Protein AF-A0A1V4PDW5-F1 (afdb_monomer_lite)

pLDDT: mean 86.7, std 11.95, range [34.88, 97.94]

Sequence (194 aa):
LTALLDPEARAIVEPILAKYGAPGMCNPADCDPRTSGTPSQEQIDADDRTVGQRTHDALIAIGRSVLSSGELGQHNGLPVTVIVTTTLQDLEAARGSGVTGGGSLLPMADLIRMASHAHHYLAVFDKHTNEALYLGRTKRLASVGQRIMLHARDRGCTKPGCTVPGYGAQVHHTNGWAKNGQTNIDEVVFACGG

Structure (mmCIF, N/CA/C/O backbone):
data_AF-A0A1V4PDW5-F1
#
_entry.id   AF-A0A1V4PDW5-F1
#
loop_
_atom_site.group_PDB
_atom_site.id
_atom_site.type_symbol
_atom_site.label_atom_id
_atom_site.label_alt_id
_atom_site.label_comp_id
_atom_site.label_asym_id
_atom_site.label_entity_id
_atom_site.label_seq_id
_atom_site.pdbx_PDB_ins_code
_atom_site.Cartn_x
_atom_site.Cartn_y
_atom_site.Cartn_z
_atom_site.occupancy
_atom_site.B_iso_or_equiv
_atom_site.auth_seq_id
_atom_site.auth_comp_id
_atom_site.auth_asym_id
_atom_site.auth_atom_id
_atom_site.pdbx_PDB_model_num
ATOM 1 N N . LEU A 1 1 ? -5.554 0.712 -9.760 1.00 60.88 1 LEU A N 1
ATOM 2 C CA . LEU A 1 1 ? -5.391 2.176 -9.878 1.00 60.88 1 LEU A CA 1
ATOM 3 C C . LEU A 1 1 ? -5.619 2.542 -11.336 1.00 60.88 1 LEU A C 1
ATOM 5 O O . LEU A 1 1 ? -5.021 1.903 -12.190 1.00 60.88 1 LEU A O 1
ATOM 9 N N . THR A 1 2 ? -6.485 3.506 -11.619 1.00 74.69 2 THR A N 1
ATOM 10 C CA . THR A 1 2 ? -6.642 4.116 -12.946 1.00 74.69 2 THR A CA 1
ATOM 11 C C . THR A 1 2 ? -6.493 5.621 -12.757 1.00 74.69 2 THR A C 1
ATOM 13 O O . THR A 1 2 ? -6.993 6.163 -11.774 1.00 74.69 2 THR A O 1
ATOM 16 N N . ALA A 1 3 ? -5.745 6.285 -13.637 1.00 79.88 3 ALA A N 1
ATOM 17 C CA . ALA A 1 3 ? -5.471 7.715 -13.528 1.00 79.88 3 ALA A CA 1
ATOM 18 C C . ALA A 1 3 ? -5.379 8.360 -14.916 1.00 79.88 3 ALA A C 1
ATOM 20 O O . ALA A 1 3 ? -4.911 7.732 -15.865 1.00 79.88 3 ALA A O 1
ATOM 21 N N . LEU A 1 4 ? -5.803 9.621 -15.002 1.00 92.25 4 LEU A N 1
ATOM 22 C CA . LEU A 1 4 ? -5.520 10.528 -16.112 1.00 92.25 4 LEU A CA 1
ATOM 23 C C . LEU A 1 4 ? -4.551 11.585 -15.583 1.00 92.25 4 LEU A C 1
ATOM 25 O O . LEU A 1 4 ? -4.845 12.222 -14.574 1.00 92.25 4 LEU A O 1
ATOM 29 N N . LEU A 1 5 ? -3.393 11.724 -16.226 1.00 94.19 5 LEU A N 1
ATOM 30 C CA . LEU A 1 5 ? -2.373 12.694 -15.830 1.00 94.19 5 LEU A CA 1
ATOM 31 C C . LEU A 1 5 ? -2.541 13.969 -16.653 1.00 94.19 5 LEU A C 1
ATOM 33 O O . LEU A 1 5 ? -2.630 13.902 -17.882 1.00 94.19 5 LEU A O 1
ATOM 37 N N . ASP A 1 6 ? -2.565 15.117 -15.982 1.00 96.56 6 ASP A N 1
ATOM 38 C CA . ASP A 1 6 ? -2.414 16.406 -16.651 1.00 96.56 6 ASP A CA 1
ATOM 39 C C . ASP A 1 6 ? -0.963 16.584 -17.164 1.00 96.56 6 ASP A C 1
ATOM 41 O O . ASP A 1 6 ? -0.084 15.758 -16.873 1.00 96.56 6 ASP A O 1
ATOM 45 N N . PRO A 1 7 ? -0.683 17.621 -17.977 1.00 97.81 7 PRO A N 1
ATOM 46 C CA . PRO A 1 7 ? 0.659 17.830 -18.515 1.00 97.81 7 PRO A CA 1
ATOM 47 C C . PRO A 1 7 ? 1.745 18.018 -17.445 1.00 97.81 7 PRO A C 1
ATOM 49 O O . PRO A 1 7 ? 2.876 17.590 -17.664 1.00 97.81 7 PRO A O 1
ATOM 52 N N . GLU A 1 8 ? 1.419 18.620 -16.298 1.00 97.62 8 GLU A N 1
ATOM 53 C CA . GLU A 1 8 ? 2.372 18.860 -15.209 1.00 97.62 8 GLU A CA 1
ATOM 54 C C . GLU A 1 8 ? 2.747 17.549 -14.506 1.00 97.62 8 GLU A C 1
ATOM 56 O O . GLU A 1 8 ? 3.926 17.199 -14.418 1.00 97.62 8 GLU A O 1
ATOM 61 N N . ALA A 1 9 ? 1.751 16.762 -14.096 1.00 95.50 9 ALA A N 1
ATOM 62 C CA . ALA A 1 9 ? 1.942 15.448 -13.495 1.00 95.50 9 ALA A CA 1
ATOM 63 C C . ALA A 1 9 ? 2.713 14.511 -14.434 1.00 95.50 9 ALA A C 1
ATOM 65 O O . ALA A 1 9 ? 3.595 13.766 -14.000 1.00 95.50 9 ALA A O 1
ATOM 66 N N . ARG A 1 10 ? 2.424 14.573 -15.738 1.00 95.38 10 ARG A N 1
ATOM 67 C CA . ARG A 1 10 ? 3.153 13.809 -16.751 1.00 95.38 10 ARG A CA 1
ATOM 68 C C . ARG A 1 10 ? 4.625 14.226 -16.834 1.00 95.38 10 ARG A C 1
ATOM 70 O O . ARG A 1 10 ? 5.487 13.352 -16.777 1.00 95.38 10 ARG A O 1
ATOM 77 N N . ALA A 1 11 ? 4.912 15.527 -16.896 1.00 96.81 11 ALA A N 1
ATOM 78 C CA . ALA A 1 11 ? 6.279 16.049 -16.954 1.00 96.81 11 ALA A CA 1
ATOM 79 C C . ALA A 1 11 ? 7.121 15.681 -15.715 1.00 96.81 11 ALA A C 1
ATOM 81 O O . ALA A 1 11 ? 8.338 15.538 -15.820 1.00 96.81 11 ALA A O 1
ATOM 82 N N . ILE A 1 12 ? 6.483 15.486 -14.556 1.00 96.50 12 ILE A N 1
ATOM 83 C CA . ILE A 1 12 ? 7.140 15.018 -13.326 1.00 96.50 12 ILE A CA 1
ATOM 84 C C . ILE A 1 12 ? 7.421 13.510 -13.373 1.00 96.50 12 ILE A C 1
ATOM 86 O O . ILE A 1 12 ? 8.513 13.067 -13.016 1.00 96.50 12 ILE A O 1
ATOM 90 N N . VAL A 1 13 ? 6.449 12.701 -13.800 1.00 94.75 13 VAL A N 1
ATOM 91 C CA . VAL A 1 13 ? 6.538 11.232 -13.724 1.00 94.75 13 VAL A CA 1
ATOM 92 C C . VAL A 1 13 ? 7.428 10.641 -14.822 1.00 94.75 13 VAL A C 1
ATOM 94 O O . VAL A 1 13 ? 8.156 9.681 -14.563 1.00 94.75 13 VAL A O 1
ATOM 97 N N . GLU A 1 14 ? 7.415 11.204 -16.031 1.00 94.69 14 GLU A N 1
ATOM 98 C CA . GLU A 1 14 ? 8.201 10.709 -17.171 1.00 94.69 14 GLU A CA 1
ATOM 99 C C . GLU A 1 14 ? 9.707 10.548 -16.881 1.00 94.69 14 GLU A C 1
ATOM 101 O O . GLU A 1 14 ? 10.218 9.440 -17.073 1.00 94.69 14 GLU A O 1
ATOM 106 N N . PRO A 1 15 ? 10.442 11.565 -16.383 1.00 96.56 15 PRO A N 1
ATOM 107 C CA . PRO A 1 15 ? 11.871 11.416 -16.103 1.00 96.56 15 PRO A CA 1
ATOM 108 C C . PRO A 1 15 ? 12.155 10.432 -14.960 1.00 96.56 15 PRO A C 1
ATOM 110 O O . PRO A 1 15 ? 13.171 9.734 -14.990 1.00 96.56 15 PRO A O 1
ATOM 113 N N . ILE A 1 16 ? 11.256 10.324 -13.975 1.00 95.69 16 ILE A N 1
ATOM 114 C CA . ILE A 1 16 ? 11.382 9.355 -12.879 1.00 95.69 16 ILE A CA 1
ATOM 115 C C . ILE A 1 16 ? 11.305 7.932 -13.445 1.00 95.69 16 ILE A C 1
ATOM 117 O O . ILE A 1 16 ? 12.197 7.118 -13.202 1.00 95.69 16 ILE A O 1
ATOM 121 N N . LEU A 1 17 ? 10.277 7.635 -14.245 1.00 95.69 17 LEU A N 1
ATOM 122 C CA . LEU A 1 17 ? 10.121 6.319 -14.864 1.00 95.69 17 LEU A CA 1
ATOM 123 C C . LEU A 1 17 ? 11.232 6.019 -15.874 1.00 95.69 17 LEU A C 1
ATOM 125 O O . LEU A 1 17 ? 11.676 4.877 -15.946 1.00 95.69 17 LEU A O 1
ATOM 129 N N . ALA A 1 18 ? 11.732 7.020 -16.602 1.00 95.62 18 ALA A N 1
ATOM 130 C CA . ALA A 1 18 ? 12.874 6.848 -17.497 1.00 95.62 18 ALA A CA 1
ATOM 131 C C . ALA A 1 18 ? 14.148 6.451 -16.733 1.00 95.62 18 ALA A C 1
ATOM 133 O O . ALA A 1 18 ? 14.891 5.584 -17.188 1.00 95.62 18 ALA A O 1
ATOM 134 N N . LYS A 1 19 ? 14.389 7.041 -15.554 1.00 96.06 19 LYS A N 1
ATOM 135 C CA . LYS A 1 19 ? 15.550 6.711 -14.717 1.00 96.06 19 LYS A CA 1
ATOM 136 C C . LYS A 1 19 ? 15.425 5.334 -14.068 1.00 96.06 19 LYS A C 1
ATOM 138 O O . LYS A 1 19 ? 16.367 4.550 -14.137 1.00 96.06 19 LYS A O 1
ATOM 143 N N . TYR A 1 20 ? 14.297 5.050 -13.421 1.00 97.19 20 TYR A N 1
ATOM 144 C CA . TYR A 1 20 ? 14.102 3.800 -12.676 1.00 97.19 20 TYR A CA 1
ATOM 145 C C . TYR A 1 20 ? 13.761 2.606 -13.579 1.00 97.19 20 TYR A C 1
ATOM 147 O O . TYR A 1 20 ? 14.006 1.471 -13.185 1.00 97.19 20 TYR A O 1
ATOM 155 N N . GLY A 1 21 ? 13.221 2.852 -14.776 1.00 96.69 21 GLY A N 1
ATOM 156 C CA . GLY A 1 21 ? 12.888 1.842 -15.787 1.00 96.69 21 GLY A CA 1
ATOM 157 C C . GLY A 1 21 ? 13.928 1.696 -16.904 1.00 96.69 21 GLY A C 1
ATOM 158 O O . GLY A 1 21 ? 13.636 1.078 -17.934 1.00 96.69 21 GLY A O 1
ATOM 159 N N . ALA A 1 22 ? 15.118 2.281 -16.737 1.00 97.38 22 ALA A N 1
ATOM 160 C CA . ALA A 1 22 ? 16.248 2.061 -17.635 1.00 97.38 22 ALA A CA 1
ATOM 161 C C . ALA A 1 22 ? 16.707 0.584 -17.594 1.00 97.38 22 ALA A C 1
ATOM 163 O O . ALA A 1 22 ? 16.497 -0.082 -16.577 1.00 97.38 22 ALA A O 1
ATOM 164 N N . PRO A 1 23 ? 17.337 0.058 -18.662 1.00 97.69 23 PRO A N 1
ATOM 165 C CA . PRO A 1 23 ? 17.916 -1.288 -18.646 1.00 97.69 23 PRO A CA 1
ATOM 166 C C . PRO A 1 23 ? 18.823 -1.525 -17.427 1.00 97.69 23 PRO A C 1
ATOM 168 O O . PRO A 1 23 ? 19.601 -0.646 -17.052 1.00 97.69 23 PRO A O 1
ATOM 171 N N . GLY A 1 24 ? 18.688 -2.685 -16.787 1.00 96.44 24 GLY A N 1
ATOM 172 C CA . GLY A 1 24 ? 19.419 -3.091 -15.583 1.00 96.44 24 GLY A CA 1
ATOM 173 C C . GLY A 1 24 ? 18.946 -2.437 -14.275 1.00 96.44 24 GLY A C 1
ATOM 174 O O . GLY A 1 24 ? 19.392 -2.826 -13.199 1.00 96.44 24 GLY A O 1
ATOM 175 N N . MET A 1 25 ? 18.042 -1.449 -14.313 1.00 97.69 25 MET A N 1
ATOM 176 C CA . MET A 1 25 ? 17.502 -0.825 -13.097 1.00 97.69 25 MET A CA 1
ATOM 177 C C . MET A 1 25 ? 16.325 -1.623 -12.532 1.00 97.69 25 MET A C 1
ATOM 179 O O . MET A 1 25 ? 15.468 -2.118 -13.266 1.00 97.69 25 MET A O 1
ATOM 183 N N . CYS A 1 26 ? 16.243 -1.693 -11.204 1.00 96.44 26 CYS A N 1
ATOM 184 C CA . CYS A 1 26 ? 15.130 -2.277 -10.453 1.00 96.44 26 CYS A CA 1
ATOM 185 C C . CYS A 1 26 ? 14.770 -3.712 -10.871 1.00 96.44 26 CYS A C 1
ATOM 187 O O . CYS A 1 26 ? 13.599 -4.075 -10.812 1.00 96.44 26 CYS A O 1
ATOM 189 N N . ASN A 1 27 ? 15.728 -4.518 -11.336 1.00 96.19 27 ASN A N 1
ATOM 190 C CA . ASN A 1 27 ? 15.449 -5.889 -11.753 1.00 96.19 27 ASN A CA 1
ATOM 191 C C . ASN A 1 27 ? 15.260 -6.809 -10.539 1.00 96.19 27 ASN A C 1
ATOM 193 O O . ASN A 1 27 ? 16.229 -7.045 -9.822 1.00 96.19 27 ASN A O 1
ATOM 197 N N . PRO A 1 28 ? 14.055 -7.353 -10.283 1.00 91.12 28 PRO A N 1
ATOM 198 C CA . PRO A 1 28 ? 13.842 -8.248 -9.149 1.00 91.12 28 PRO A CA 1
ATOM 199 C C . PRO A 1 28 ? 14.527 -9.615 -9.308 1.00 91.12 28 PRO A C 1
ATOM 201 O O . PRO A 1 28 ? 14.591 -10.351 -8.326 1.00 91.12 28 PRO A O 1
ATOM 204 N N . ALA A 1 29 ? 14.992 -9.970 -10.512 1.00 91.75 29 ALA A N 1
ATOM 205 C CA . ALA A 1 29 ? 15.738 -11.204 -10.757 1.00 91.75 29 ALA A CA 1
ATOM 206 C C . ALA A 1 29 ? 17.218 -11.106 -10.343 1.00 91.75 29 ALA A C 1
ATOM 208 O O . ALA A 1 29 ? 17.869 -12.137 -10.168 1.00 91.75 29 ALA A O 1
ATOM 209 N N . ASP A 1 30 ? 17.741 -9.891 -10.161 1.00 91.44 30 ASP A N 1
ATOM 210 C CA . ASP A 1 30 ? 19.120 -9.678 -9.732 1.00 91.44 30 ASP A CA 1
ATOM 211 C C . ASP A 1 30 ? 19.277 -9.994 -8.238 1.00 91.44 30 ASP A C 1
ATOM 213 O O . ASP A 1 30 ? 18.390 -9.728 -7.425 1.00 91.44 30 ASP A O 1
ATOM 217 N N . CYS A 1 31 ? 20.447 -10.504 -7.849 1.00 85.94 31 CYS A N 1
ATOM 218 C CA . CYS A 1 31 ? 20.784 -10.697 -6.437 1.00 85.94 31 CYS A CA 1
ATOM 219 C C . CYS A 1 31 ? 20.960 -9.366 -5.677 1.00 85.94 31 CYS A C 1
ATOM 221 O O . CYS A 1 31 ? 20.659 -9.308 -4.486 1.00 85.94 31 CYS A O 1
ATOM 223 N N . ASP A 1 32 ? 21.394 -8.305 -6.369 1.00 88.25 32 ASP A N 1
ATOM 224 C CA . ASP A 1 32 ? 21.435 -6.915 -5.888 1.00 88.25 32 ASP A CA 1
ATOM 225 C C . ASP A 1 32 ? 20.705 -5.991 -6.884 1.00 88.25 32 ASP A C 1
ATOM 227 O O . ASP A 1 32 ? 21.337 -5.382 -7.759 1.00 88.25 32 ASP A O 1
ATOM 231 N N . PRO A 1 33 ? 19.363 -5.893 -6.802 1.00 91.81 33 PRO A N 1
ATOM 232 C CA . PRO A 1 33 ? 18.588 -5.016 -7.669 1.00 91.81 33 PRO A CA 1
ATOM 233 C C . PRO A 1 33 ? 19.025 -3.556 -7.520 1.0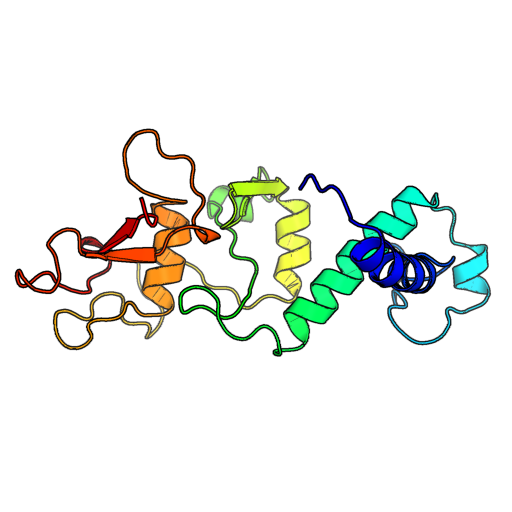0 91.81 33 PRO A C 1
ATOM 235 O O . PRO A 1 33 ? 18.859 -2.935 -6.466 1.00 91.81 33 PRO A O 1
ATOM 238 N N . ARG A 1 34 ? 19.537 -2.956 -8.598 1.00 94.44 34 ARG A N 1
ATOM 239 C CA . ARG A 1 34 ? 20.017 -1.568 -8.562 1.00 94.44 34 ARG A CA 1
ATOM 240 C C . ARG A 1 34 ? 18.853 -0.588 -8.549 1.00 94.44 34 ARG A C 1
ATOM 242 O O . ARG A 1 34 ? 18.153 -0.418 -9.543 1.00 94.44 34 ARG A O 1
ATOM 249 N N . THR A 1 35 ? 18.675 0.098 -7.427 1.00 91.75 35 THR A N 1
ATOM 250 C CA . THR A 1 35 ? 17.654 1.147 -7.238 1.00 91.75 35 THR A CA 1
ATOM 251 C C . THR A 1 35 ? 18.250 2.556 -7.186 1.00 91.75 35 THR A C 1
ATOM 253 O O . THR A 1 35 ? 17.517 3.539 -7.167 1.00 91.75 35 THR A O 1
ATOM 256 N N . SER A 1 36 ? 19.581 2.675 -7.202 1.00 90.12 36 SER A N 1
ATOM 257 C CA . SER A 1 36 ? 20.309 3.945 -7.219 1.00 90.12 36 SER A CA 1
ATOM 258 C C . SER A 1 36 ? 21.609 3.842 -8.026 1.00 90.12 36 SER A C 1
ATOM 260 O O . SER A 1 36 ? 22.117 2.751 -8.301 1.00 90.12 36 SER A O 1
ATOM 262 N N . GLY A 1 37 ? 22.156 4.995 -8.421 1.00 90.62 37 GLY A N 1
ATOM 263 C CA . GLY A 1 37 ? 23.372 5.063 -9.233 1.00 90.62 37 GLY A CA 1
ATOM 264 C C . GLY A 1 37 ? 23.159 4.570 -10.667 1.00 90.62 37 GLY A C 1
ATOM 265 O O . GLY A 1 37 ? 22.132 4.874 -11.287 1.00 90.62 37 GLY A O 1
ATOM 266 N N . THR A 1 38 ? 24.154 3.855 -11.192 1.00 92.62 38 THR A N 1
ATOM 267 C CA . THR A 1 38 ? 24.156 3.266 -12.539 1.00 92.62 38 THR A CA 1
ATOM 268 C C . THR A 1 38 ? 24.318 1.746 -12.413 1.00 92.62 38 THR A C 1
ATOM 270 O O . THR A 1 38 ? 25.164 1.321 -11.619 1.00 92.62 38 THR A O 1
ATOM 273 N N . PRO A 1 39 ? 23.527 0.927 -13.132 1.00 95.00 39 PRO A N 1
ATOM 274 C CA . PRO A 1 39 ? 23.730 -0.521 -13.192 1.00 95.00 39 PRO A CA 1
ATOM 275 C C . PRO A 1 39 ? 25.072 -0.893 -13.825 1.00 95.00 39 PRO A C 1
ATOM 277 O O . PRO A 1 39 ? 25.667 -0.090 -14.548 1.00 95.00 39 PRO A O 1
ATOM 280 N N . SER A 1 40 ? 25.550 -2.110 -13.566 1.00 95.88 40 SER A N 1
ATOM 281 C CA . SER A 1 40 ? 26.715 -2.639 -14.280 1.00 95.88 40 SER A CA 1
ATOM 282 C C . SER A 1 40 ? 26.372 -2.939 -15.745 1.00 95.88 40 SER A C 1
ATOM 284 O O . SER A 1 40 ? 25.204 -3.103 -16.101 1.00 95.88 40 SER A O 1
ATOM 286 N N . GLN A 1 41 ? 27.392 -3.048 -16.602 1.00 96.06 41 GLN A N 1
ATOM 287 C CA . GLN A 1 41 ? 27.181 -3.436 -18.001 1.00 96.06 41 GLN A CA 1
ATOM 288 C C . GLN A 1 41 ? 26.544 -4.831 -18.110 1.00 96.06 41 GLN A C 1
ATOM 290 O O . GLN A 1 41 ? 25.649 -5.030 -18.918 1.00 96.06 41 GLN A O 1
ATOM 295 N N . GLU A 1 42 ? 26.934 -5.763 -17.238 1.00 95.56 42 GLU A N 1
ATOM 296 C CA . GLU A 1 42 ? 26.349 -7.106 -17.170 1.00 95.56 42 GLU A CA 1
ATOM 297 C C . GLU A 1 42 ? 24.847 -7.067 -16.849 1.00 95.56 42 GLU A C 1
ATOM 299 O O . GLU A 1 42 ? 24.067 -7.750 -17.502 1.00 95.56 42 GLU A O 1
ATOM 304 N N . GLN A 1 43 ? 24.423 -6.220 -15.903 1.00 96.00 43 GLN A N 1
ATOM 305 C CA . GLN A 1 43 ? 23.002 -6.046 -15.572 1.00 96.00 43 GLN A CA 1
ATOM 306 C C . GLN A 1 43 ? 22.207 -5.437 -16.726 1.00 96.00 43 GLN A C 1
ATOM 308 O O . GLN A 1 43 ? 21.045 -5.778 -16.919 1.00 96.00 43 GLN A O 1
ATOM 313 N N . ILE A 1 44 ? 22.818 -4.525 -17.484 1.00 96.81 44 ILE A N 1
ATOM 314 C CA . ILE A 1 44 ? 22.196 -3.922 -18.666 1.00 96.81 44 ILE A CA 1
ATOM 315 C C . ILE A 1 44 ? 22.021 -4.971 -19.765 1.00 96.81 44 ILE A C 1
ATOM 317 O O . ILE A 1 44 ? 20.938 -5.072 -20.337 1.00 96.81 44 ILE A O 1
ATOM 321 N N . ASP A 1 45 ? 23.069 -5.744 -20.044 1.00 96.56 45 ASP A N 1
ATOM 322 C CA . ASP A 1 45 ? 23.089 -6.723 -21.132 1.00 96.56 45 ASP A CA 1
ATOM 323 C C . ASP A 1 45 ? 22.206 -7.946 -20.831 1.00 96.56 45 ASP A C 1
ATOM 325 O O . ASP A 1 45 ? 21.652 -8.545 -21.753 1.00 96.56 45 ASP A O 1
ATOM 329 N N . ALA A 1 46 ? 22.049 -8.305 -19.552 1.00 95.38 46 ALA A N 1
ATOM 330 C CA . ALA A 1 46 ? 21.200 -9.407 -19.103 1.00 95.38 46 ALA A CA 1
ATOM 331 C C . ALA A 1 46 ? 19.712 -9.032 -18.938 1.00 95.38 46 ALA A C 1
ATOM 333 O O . ALA A 1 46 ? 18.889 -9.919 -18.714 1.00 95.38 46 ALA A O 1
ATOM 334 N N . ASP A 1 47 ? 19.347 -7.748 -19.027 1.00 97.06 47 ASP A N 1
ATOM 335 C CA . ASP A 1 47 ? 17.967 -7.295 -18.830 1.00 97.06 47 ASP A CA 1
ATOM 336 C C . ASP A 1 47 ? 17.101 -7.531 -20.078 1.00 97.06 47 ASP A C 1
ATOM 338 O O . ASP A 1 47 ? 17.043 -6.712 -21.000 1.00 97.06 47 ASP A O 1
ATOM 342 N N . ASP A 1 48 ? 16.377 -8.648 -20.078 1.00 96.44 48 ASP A N 1
ATOM 343 C CA . ASP A 1 48 ? 15.459 -9.067 -21.140 1.00 96.44 48 ASP A CA 1
ATOM 344 C C . ASP A 1 48 ? 14.031 -8.508 -20.992 1.00 96.44 48 ASP A C 1
ATOM 346 O O . ASP A 1 48 ? 13.153 -8.775 -21.823 1.00 96.44 48 ASP A O 1
ATOM 350 N N . ARG A 1 49 ? 13.777 -7.697 -19.957 1.00 97.56 49 ARG A N 1
ATOM 351 C CA . ARG A 1 49 ? 12.444 -7.169 -19.665 1.00 97.56 49 ARG A CA 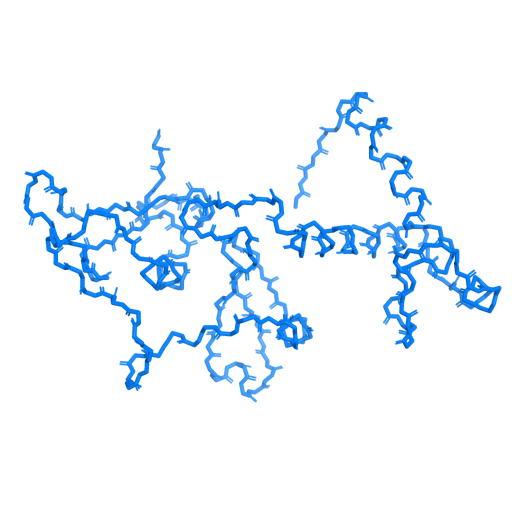1
ATOM 352 C C . ARG A 1 49 ? 12.009 -6.152 -20.714 1.00 97.56 49 ARG A C 1
ATOM 354 O O . ARG A 1 49 ? 12.739 -5.248 -21.129 1.00 97.56 49 ARG A O 1
ATOM 361 N N . THR A 1 50 ? 10.732 -6.225 -21.069 1.00 97.94 50 THR A N 1
ATOM 362 C CA . THR A 1 50 ? 10.063 -5.199 -21.875 1.00 97.94 50 THR A CA 1
ATOM 363 C C . THR A 1 50 ? 10.030 -3.855 -21.143 1.00 97.94 50 THR A C 1
ATOM 365 O O . THR A 1 50 ? 10.077 -3.789 -19.914 1.00 97.94 50 THR A O 1
ATOM 368 N N . VAL A 1 51 ? 9.843 -2.759 -21.888 1.00 96.38 51 VAL A N 1
ATOM 369 C CA . VAL A 1 51 ? 9.656 -1.419 -21.298 1.00 96.38 51 VAL A CA 1
ATOM 370 C C . VAL A 1 51 ? 8.534 -1.420 -20.254 1.00 96.38 51 VAL A C 1
ATOM 372 O O . VAL A 1 51 ? 8.716 -0.869 -19.176 1.00 96.38 51 VAL A O 1
ATOM 375 N N . GLY A 1 52 ? 7.411 -2.091 -20.534 1.00 96.50 52 GLY A N 1
ATOM 376 C CA . GLY A 1 52 ? 6.289 -2.188 -19.596 1.00 96.50 52 GLY A CA 1
ATOM 377 C C . GLY A 1 52 ? 6.649 -2.899 -18.288 1.00 96.50 52 GLY A C 1
ATOM 378 O O . GLY A 1 52 ? 6.282 -2.419 -17.218 1.00 96.50 52 GLY A O 1
ATOM 379 N N . GLN A 1 53 ? 7.410 -3.996 -18.353 1.00 97.56 53 GLN A N 1
ATOM 380 C CA . GLN A 1 53 ? 7.905 -4.699 -17.162 1.00 97.56 53 GLN A CA 1
ATOM 381 C C . GLN A 1 53 ? 8.889 -3.834 -16.365 1.00 97.56 53 GLN A C 1
ATOM 383 O O . GLN A 1 53 ? 8.749 -3.711 -15.151 1.00 97.56 53 GLN A O 1
ATOM 388 N N . ARG A 1 54 ? 9.818 -3.140 -17.036 1.00 97.81 54 ARG A N 1
ATOM 389 C CA . ARG A 1 54 ? 10.732 -2.209 -16.353 1.00 97.81 54 ARG A CA 1
ATOM 390 C C . ARG A 1 54 ? 9.993 -1.046 -15.697 1.00 97.81 54 ARG A C 1
ATOM 392 O O . ARG A 1 54 ? 10.315 -0.674 -14.575 1.00 97.81 54 ARG A O 1
ATOM 399 N N . THR A 1 55 ? 8.975 -0.489 -16.356 1.00 96.50 55 THR A N 1
ATOM 400 C CA . THR A 1 55 ? 8.113 0.547 -15.766 1.00 96.50 55 THR A CA 1
ATOM 401 C C . THR A 1 55 ? 7.342 0.022 -14.552 1.00 96.50 55 THR A C 1
ATOM 403 O O . THR A 1 55 ? 7.228 0.729 -13.552 1.00 96.50 55 THR A O 1
ATOM 406 N N . HIS A 1 56 ? 6.837 -1.211 -14.603 1.00 96.06 56 HIS A N 1
ATOM 407 C CA . HIS A 1 56 ? 6.191 -1.857 -13.461 1.00 96.06 56 HIS A CA 1
ATOM 408 C C . HIS A 1 56 ? 7.143 -1.977 -12.262 1.00 96.06 56 HIS A C 1
ATOM 410 O O . HIS A 1 56 ? 6.809 -1.540 -11.158 1.00 96.06 56 HIS A O 1
ATOM 416 N N . ASP A 1 57 ? 8.345 -2.506 -12.479 1.00 96.00 57 ASP A N 1
ATOM 417 C CA . ASP A 1 57 ? 9.312 -2.706 -11.400 1.00 96.00 57 ASP A CA 1
ATOM 418 C C . ASP A 1 57 ? 9.836 -1.373 -10.851 1.00 96.00 57 ASP A C 1
ATOM 420 O O . ASP A 1 57 ? 10.012 -1.223 -9.639 1.00 96.00 57 ASP A O 1
ATOM 424 N N . ALA A 1 58 ? 9.984 -0.366 -11.718 1.00 96.06 58 ALA A N 1
ATOM 425 C CA . ALA A 1 58 ? 10.274 1.007 -11.327 1.00 96.06 58 ALA A CA 1
ATOM 426 C C . ALA A 1 58 ? 9.214 1.561 -10.364 1.00 96.06 58 ALA A C 1
ATOM 428 O O . ALA A 1 58 ? 9.565 2.096 -9.315 1.00 96.06 58 ALA A O 1
ATOM 429 N N . LEU A 1 59 ? 7.921 1.397 -10.667 1.00 95.12 59 LEU A N 1
ATOM 430 C CA . LEU A 1 59 ? 6.836 1.849 -9.786 1.00 95.12 59 LEU A CA 1
ATOM 431 C C . LEU A 1 59 ? 6.882 1.158 -8.416 1.00 95.12 59 LEU A C 1
ATOM 433 O O . LEU A 1 59 ? 6.673 1.816 -7.394 1.00 95.12 59 LEU A O 1
ATOM 437 N N . ILE A 1 60 ? 7.197 -0.141 -8.374 1.00 92.75 60 ILE A N 1
ATOM 438 C CA . ILE A 1 60 ? 7.380 -0.872 -7.113 1.00 92.75 60 ILE A CA 1
ATOM 439 C C . ILE A 1 60 ? 8.575 -0.315 -6.331 1.00 92.75 60 ILE A C 1
ATOM 441 O O . ILE A 1 60 ? 8.453 -0.079 -5.127 1.00 92.75 60 ILE A O 1
ATOM 445 N N . ALA A 1 61 ? 9.718 -0.097 -6.986 1.00 93.00 61 ALA A N 1
ATOM 446 C CA . ALA A 1 61 ? 10.925 0.422 -6.347 1.00 93.00 61 ALA A CA 1
ATOM 447 C C . ALA A 1 61 ? 10.716 1.839 -5.789 1.00 93.00 61 ALA A C 1
ATOM 449 O O . ALA A 1 61 ? 11.048 2.094 -4.631 1.00 93.00 61 ALA A O 1
ATOM 450 N N . ILE A 1 62 ? 10.092 2.727 -6.570 1.00 93.69 62 ILE A N 1
ATOM 451 C CA . ILE A 1 62 ? 9.729 4.086 -6.147 1.00 93.69 62 ILE A CA 1
ATOM 452 C C . ILE A 1 62 ? 8.784 4.019 -4.946 1.00 93.69 62 ILE A C 1
ATOM 454 O O . ILE A 1 62 ? 9.061 4.622 -3.914 1.00 93.69 62 ILE A O 1
ATOM 458 N N . GLY A 1 63 ? 7.703 3.239 -5.037 1.00 91.12 63 GLY A N 1
ATOM 459 C CA . GLY A 1 63 ? 6.735 3.100 -3.950 1.00 91.12 63 GLY A CA 1
ATOM 460 C C . GLY A 1 63 ? 7.370 2.591 -2.655 1.00 91.12 63 GLY A C 1
ATOM 461 O O . GLY A 1 63 ? 7.108 3.138 -1.587 1.00 91.12 63 GLY A O 1
ATOM 462 N N . ARG A 1 64 ? 8.259 1.594 -2.741 1.00 88.25 64 ARG A N 1
ATOM 463 C CA . ARG A 1 64 ? 9.030 1.098 -1.590 1.00 88.25 64 ARG A CA 1
ATOM 464 C C . ARG A 1 64 ? 9.944 2.172 -1.013 1.00 88.25 64 ARG A C 1
ATOM 466 O O . ARG A 1 64 ? 9.923 2.376 0.193 1.00 88.25 64 ARG A O 1
ATOM 473 N N . SER A 1 65 ? 10.691 2.882 -1.857 1.00 88.88 65 SER A N 1
ATOM 474 C CA . SER A 1 65 ? 11.579 3.959 -1.411 1.00 88.88 65 SER A CA 1
ATOM 475 C C . SER A 1 65 ? 10.816 5.053 -0.666 1.00 88.88 65 SER A C 1
ATOM 477 O O . SER A 1 65 ? 11.287 5.527 0.361 1.00 88.88 65 SER A O 1
ATOM 479 N N . VAL A 1 66 ? 9.635 5.436 -1.158 1.00 90.38 66 VAL A N 1
ATOM 480 C CA . VAL A 1 66 ? 8.805 6.473 -0.531 1.00 90.38 66 VAL A CA 1
ATOM 481 C C . VAL A 1 66 ? 8.172 5.962 0.770 1.00 90.38 66 VAL A C 1
ATOM 483 O O . VAL A 1 66 ? 8.181 6.668 1.772 1.00 90.38 66 VAL A O 1
ATOM 486 N N . LEU A 1 67 ? 7.673 4.721 0.807 1.00 85.75 67 LEU A N 1
ATOM 487 C CA . LEU A 1 67 ? 7.157 4.117 2.045 1.00 85.75 67 LEU A CA 1
ATOM 488 C C . LEU A 1 67 ? 8.244 3.987 3.124 1.00 85.75 67 LEU A C 1
ATOM 490 O O . LEU A 1 67 ? 7.959 4.144 4.309 1.00 85.75 67 LEU A O 1
ATOM 494 N N . SER A 1 68 ? 9.488 3.727 2.721 1.00 84.38 68 SER A N 1
ATOM 495 C CA . SER A 1 68 ? 10.632 3.597 3.625 1.00 84.38 68 SER A CA 1
ATOM 496 C C . SER A 1 68 ? 11.324 4.923 3.963 1.00 84.38 68 SER A C 1
ATOM 498 O O . SER A 1 68 ? 12.188 4.917 4.836 1.00 84.38 68 SER A O 1
ATOM 500 N N . SER A 1 69 ? 10.970 6.051 3.331 1.00 86.75 69 SER A N 1
ATOM 501 C CA . SER A 1 69 ? 11.644 7.337 3.585 1.00 86.75 69 SER A CA 1
ATOM 502 C C . SER A 1 69 ? 11.303 7.938 4.951 1.00 86.75 69 SER A C 1
ATOM 504 O O . SER A 1 69 ? 12.051 8.758 5.473 1.00 86.75 69 SER A O 1
ATOM 506 N N . GLY A 1 70 ? 10.166 7.544 5.536 1.00 82.94 70 GLY A N 1
ATOM 507 C CA . GLY A 1 70 ? 9.635 8.133 6.768 1.00 82.94 70 GLY A CA 1
ATOM 508 C C . GLY A 1 70 ? 8.985 9.510 6.578 1.00 82.94 70 GLY A C 1
ATOM 509 O O . GLY A 1 70 ? 8.441 10.063 7.531 1.00 82.94 70 GLY A O 1
ATOM 510 N N . GLU A 1 71 ? 8.981 10.053 5.358 1.00 89.81 71 GLU A N 1
ATOM 511 C CA . GLU A 1 71 ? 8.512 11.417 5.070 1.00 89.81 71 GLU A CA 1
ATOM 512 C C . GLU A 1 71 ? 6.998 11.507 4.852 1.00 89.81 71 GLU A C 1
ATOM 514 O O . GLU A 1 71 ? 6.415 12.582 4.970 1.00 89.81 71 GLU A O 1
ATOM 519 N N . LEU A 1 72 ? 6.332 10.380 4.580 1.00 88.19 72 LEU A N 1
ATOM 520 C CA . LEU A 1 72 ? 4.882 10.340 4.360 1.00 88.19 72 LEU A CA 1
ATOM 521 C C . LEU A 1 72 ? 4.054 10.626 5.625 1.00 88.19 72 LEU A C 1
ATOM 523 O O . LEU A 1 72 ? 2.840 10.816 5.541 1.00 88.19 72 LEU A O 1
ATOM 527 N N . GLY A 1 73 ? 4.685 10.641 6.802 1.00 89.44 73 GLY A N 1
ATOM 528 C CA . GLY A 1 73 ? 4.012 10.911 8.066 1.00 89.44 73 GLY A CA 1
ATOM 529 C C . GLY A 1 73 ? 2.950 9.861 8.403 1.00 89.44 73 GLY A C 1
ATOM 530 O O . GLY A 1 73 ? 3.195 8.654 8.320 1.00 89.44 73 GLY A O 1
ATOM 531 N N . GLN A 1 74 ? 1.775 10.324 8.834 1.00 88.88 74 GLN A N 1
ATOM 532 C CA . GLN A 1 74 ? 0.671 9.466 9.260 1.00 88.88 74 GLN A CA 1
ATOM 533 C C . GLN A 1 74 ? -0.584 9.684 8.419 1.00 88.88 74 GLN A C 1
ATOM 535 O O . GLN A 1 74 ? -0.980 10.815 8.151 1.00 88.88 74 GLN A O 1
ATOM 540 N N . HIS A 1 75 ? -1.274 8.588 8.114 1.00 86.25 75 HIS A N 1
ATOM 541 C CA . HIS A 1 75 ? -2.608 8.573 7.533 1.00 86.25 75 HIS A CA 1
ATOM 542 C C . HIS A 1 75 ? -3.588 7.934 8.513 1.00 86.25 75 HIS A C 1
ATOM 544 O O . HIS A 1 75 ? -3.388 6.807 8.965 1.00 86.25 75 HIS A O 1
ATOM 550 N N . ASN A 1 76 ? -4.639 8.669 8.887 1.00 85.31 76 ASN A N 1
ATOM 551 C CA . ASN A 1 76 ? -5.640 8.230 9.865 1.00 85.31 76 ASN A CA 1
ATOM 552 C C . ASN A 1 76 ? -5.028 7.618 11.144 1.00 85.31 76 ASN A C 1
ATOM 554 O O . ASN A 1 76 ? -5.522 6.613 11.653 1.00 85.31 76 ASN A O 1
ATOM 558 N N . GLY A 1 77 ? -3.970 8.234 11.685 1.00 82.00 77 GLY A N 1
ATOM 559 C CA . GLY A 1 77 ? -3.336 7.846 12.954 1.00 82.00 77 GLY A CA 1
ATOM 560 C C . GLY A 1 77 ? -2.420 6.618 12.892 1.00 82.00 77 GLY A C 1
ATOM 561 O O . GLY A 1 77 ? -2.016 6.124 13.943 1.00 82.00 77 GLY A O 1
ATOM 562 N N . LEU A 1 78 ? -2.103 6.125 11.694 1.00 83.19 78 LEU A N 1
ATOM 563 C CA . LEU A 1 78 ? -1.066 5.121 11.452 1.00 83.19 78 LEU A CA 1
ATOM 564 C C . LEU A 1 78 ? 0.019 5.724 10.555 1.00 83.19 78 LEU A C 1
ATOM 566 O O . LEU A 1 78 ? -0.323 6.521 9.683 1.00 83.19 78 LEU A O 1
ATOM 570 N N . PRO A 1 79 ? 1.304 5.360 10.708 1.00 83.88 79 PRO A N 1
ATOM 571 C CA . PRO A 1 79 ? 2.300 5.638 9.675 1.00 83.88 79 PRO A CA 1
ATOM 572 C C . PRO A 1 79 ? 1.804 5.142 8.314 1.00 83.88 79 PRO A C 1
ATOM 574 O O . PRO A 1 79 ? 1.123 4.114 8.256 1.00 83.88 79 PRO A O 1
ATOM 577 N N . VAL A 1 80 ? 2.121 5.846 7.225 1.00 86.56 80 VAL A N 1
ATOM 578 C CA . VAL A 1 80 ? 1.719 5.387 5.886 1.00 86.56 80 VAL A CA 1
ATOM 579 C C . VAL A 1 80 ? 2.433 4.073 5.570 1.00 86.56 80 VAL A C 1
ATOM 581 O O . VAL A 1 80 ? 3.620 4.048 5.267 1.00 86.56 80 VAL A O 1
ATOM 584 N N . THR A 1 81 ? 1.700 2.967 5.692 1.00 84.50 81 THR A N 1
ATOM 585 C CA . THR A 1 81 ? 2.218 1.602 5.577 1.00 84.50 81 THR A CA 1
ATOM 586 C C . THR A 1 81 ? 1.194 0.682 4.920 1.00 84.50 81 THR A C 1
ATOM 588 O O . THR A 1 81 ? -0.008 0.962 4.914 1.00 84.50 81 THR A O 1
ATOM 591 N N . VAL A 1 82 ? 1.662 -0.435 4.364 1.00 84.88 82 VAL A N 1
ATOM 592 C CA . VAL A 1 82 ? 0.790 -1.456 3.780 1.00 84.88 82 VAL A CA 1
ATOM 593 C C . VAL A 1 82 ? 0.279 -2.367 4.891 1.00 84.88 82 VAL A C 1
ATOM 595 O O . VAL A 1 82 ? 1.030 -3.156 5.457 1.00 84.88 82 VAL A O 1
ATOM 598 N N . ILE A 1 83 ? -1.019 -2.291 5.174 1.00 85.88 83 ILE A N 1
ATOM 599 C CA . ILE A 1 83 ? -1.693 -3.204 6.102 1.00 85.88 83 ILE A CA 1
ATOM 600 C C . ILE A 1 83 ? -2.321 -4.322 5.281 1.00 85.88 83 ILE A C 1
ATOM 602 O O . ILE A 1 83 ? -3.061 -4.040 4.338 1.00 85.88 83 ILE A O 1
ATOM 606 N N . VAL A 1 84 ? -2.036 -5.577 5.625 1.00 85.94 84 VAL A N 1
ATOM 607 C CA . VAL A 1 84 ? -2.619 -6.753 4.966 1.00 85.94 84 VAL A CA 1
ATOM 608 C C . VAL A 1 84 ? -3.227 -7.674 6.013 1.00 85.94 84 VAL A C 1
ATOM 610 O O . VAL A 1 84 ? -2.631 -7.919 7.057 1.00 85.94 84 VAL A O 1
ATOM 613 N N . THR A 1 85 ? -4.416 -8.195 5.731 1.00 85.69 85 THR A N 1
ATOM 614 C CA . THR A 1 85 ? -5.113 -9.167 6.577 1.00 85.69 85 THR A CA 1
ATOM 615 C C . THR A 1 85 ? -5.242 -10.499 5.849 1.00 85.69 85 THR A C 1
ATOM 617 O O . THR A 1 85 ? -5.667 -10.543 4.698 1.00 85.69 85 THR A O 1
ATOM 620 N N . THR A 1 86 ? -4.901 -11.588 6.533 1.00 84.44 86 THR A N 1
ATOM 621 C CA . THR A 1 86 ? -5.074 -12.975 6.079 1.00 84.44 86 THR A CA 1
ATOM 622 C C . THR A 1 86 ? -5.382 -13.872 7.281 1.00 84.44 86 THR A C 1
ATOM 624 O O . THR A 1 86 ? -5.287 -13.422 8.424 1.00 84.44 86 THR A O 1
ATOM 627 N N . THR A 1 87 ? -5.756 -15.129 7.046 1.00 82.44 87 THR A N 1
ATOM 628 C CA . THR A 1 87 ? -5.877 -16.128 8.115 1.00 82.44 87 THR A CA 1
ATOM 629 C C . THR A 1 87 ? -4.522 -16.770 8.418 1.00 82.44 87 THR A C 1
ATOM 631 O O . THR A 1 87 ? -3.666 -16.873 7.535 1.00 82.44 87 THR A O 1
ATOM 634 N N . LEU A 1 88 ? -4.333 -17.230 9.661 1.00 77.06 88 LEU A N 1
ATOM 635 C CA . LEU A 1 88 ? -3.149 -18.009 10.040 1.00 77.06 88 LEU A CA 1
ATOM 636 C C . LEU A 1 88 ? -3.046 -19.289 9.200 1.00 77.06 88 LEU A C 1
ATOM 638 O O . LEU A 1 88 ? -1.979 -19.592 8.689 1.00 77.06 88 LEU A O 1
ATOM 642 N N . GLN A 1 89 ? -4.171 -19.974 8.979 1.00 81.06 89 GLN A N 1
ATOM 643 C CA . GLN A 1 89 ? -4.228 -21.195 8.176 1.00 81.06 89 GLN A CA 1
ATOM 644 C C . GLN A 1 89 ? -3.730 -20.977 6.738 1.00 81.06 89 GLN A C 1
ATOM 646 O O . GLN A 1 89 ? -2.986 -21.801 6.212 1.00 81.06 89 GLN A O 1
ATOM 651 N N . ASP A 1 90 ? -4.149 -19.890 6.085 1.00 83.62 90 ASP A N 1
ATOM 652 C CA . ASP A 1 90 ? -3.715 -19.564 4.723 1.00 83.62 90 ASP A CA 1
ATOM 653 C C . ASP A 1 90 ? -2.227 -19.196 4.679 1.00 83.62 90 ASP A C 1
ATOM 655 O O . ASP A 1 90 ? -1.526 -19.582 3.743 1.00 83.62 90 ASP A O 1
ATOM 659 N N . LEU A 1 91 ? -1.737 -18.499 5.711 1.00 81.56 91 LEU A N 1
ATOM 660 C CA . LEU A 1 91 ? -0.326 -18.147 5.848 1.00 81.56 91 LEU A CA 1
ATOM 661 C C . LEU A 1 91 ? 0.555 -19.388 6.074 1.00 81.56 91 LEU A C 1
ATOM 663 O O . LEU A 1 91 ? 1.547 -19.556 5.373 1.00 81.56 91 LEU A O 1
ATOM 667 N N . GLU A 1 92 ? 0.175 -20.277 6.996 1.00 80.44 92 GLU A N 1
ATOM 668 C CA . GLU A 1 92 ? 0.888 -21.530 7.296 1.00 80.44 92 GLU A CA 1
ATOM 669 C C . GLU A 1 92 ? 0.916 -22.479 6.095 1.00 80.44 92 GLU A C 1
ATOM 671 O O . GLU A 1 92 ? 1.934 -23.105 5.813 1.00 80.44 92 GLU A O 1
ATOM 676 N N . ALA A 1 93 ? -0.191 -22.563 5.355 1.00 88.81 93 ALA A N 1
ATOM 677 C CA . ALA A 1 93 ? -0.277 -23.371 4.145 1.00 88.81 93 ALA A CA 1
ATOM 678 C C . ALA A 1 93 ? 0.266 -22.657 2.890 1.00 88.81 93 ALA A C 1
ATOM 680 O O . ALA A 1 93 ? 0.171 -23.217 1.798 1.00 88.81 93 ALA A O 1
ATOM 681 N N . ALA A 1 94 ? 0.793 -21.431 3.026 1.00 87.88 94 ALA A N 1
ATOM 682 C CA . ALA A 1 94 ? 1.296 -20.588 1.940 1.00 87.88 94 ALA A CA 1
ATOM 683 C C . ALA A 1 94 ? 0.342 -20.497 0.726 1.00 87.88 94 ALA A C 1
ATOM 685 O O . ALA A 1 94 ? 0.774 -20.468 -0.428 1.00 87.88 94 ALA A O 1
ATOM 686 N N . ARG A 1 95 ? -0.972 -20.454 0.978 1.00 90.38 95 ARG A N 1
ATOM 687 C CA . ARG A 1 95 ? -2.022 -20.494 -0.054 1.00 90.38 95 ARG A CA 1
ATOM 688 C C . ARG A 1 95 ? -3.017 -19.349 0.099 1.00 90.38 95 ARG A C 1
ATOM 690 O O . ARG A 1 95 ? -3.131 -18.744 1.155 1.00 90.38 95 ARG A O 1
ATOM 697 N N . GLY A 1 96 ? -3.785 -19.086 -0.955 1.00 91.00 96 GLY A N 1
ATOM 698 C CA . GLY A 1 96 ? -4.790 -18.021 -0.957 1.00 91.00 96 GLY A CA 1
ATOM 699 C C . GLY A 1 96 ? -4.183 -16.626 -1.126 1.00 91.00 96 GLY A C 1
ATOM 700 O O . GLY A 1 96 ? -3.119 -16.469 -1.731 1.00 91.00 96 GLY A O 1
ATOM 701 N N . SER A 1 97 ? -4.885 -15.618 -0.609 1.00 91.94 97 SER A N 1
ATOM 702 C CA . SER A 1 97 ? -4.521 -14.207 -0.750 1.00 91.94 97 SER A CA 1
ATOM 703 C C . SER A 1 97 ? -4.831 -13.429 0.524 1.00 91.94 97 SER A C 1
ATOM 705 O O . SER A 1 97 ? -5.872 -13.636 1.147 1.00 91.94 97 SER A O 1
ATOM 707 N N . GLY A 1 98 ? -3.965 -12.479 0.862 1.00 88.25 98 GLY A N 1
ATOM 708 C CA . GLY A 1 98 ? -4.277 -11.434 1.828 1.00 88.25 98 GLY A CA 1
ATOM 709 C C . GLY A 1 98 ? -5.108 -10.314 1.200 1.00 88.25 98 GLY A C 1
ATOM 710 O O . GLY A 1 98 ? -5.108 -10.124 -0.016 1.00 88.25 98 GLY A O 1
ATOM 711 N N . VAL A 1 99 ? -5.801 -9.545 2.034 1.00 90.00 99 VAL A N 1
ATOM 712 C CA . VAL A 1 99 ? -6.552 -8.347 1.632 1.00 90.00 99 VAL A CA 1
ATOM 713 C C . VAL A 1 99 ? -5.839 -7.121 2.185 1.00 90.00 99 VAL A C 1
ATOM 715 O O . VAL A 1 99 ? -5.591 -7.050 3.389 1.00 90.00 99 VAL A O 1
ATOM 718 N N . THR A 1 100 ? -5.490 -6.156 1.335 1.00 90.12 100 THR A N 1
ATOM 719 C CA . THR A 1 100 ? -4.857 -4.910 1.791 1.00 90.12 100 THR A CA 1
ATOM 720 C C . THR A 1 100 ? -5.872 -3.991 2.479 1.00 90.12 100 THR A C 1
ATOM 722 O O . THR A 1 100 ? -7.072 -4.082 2.226 1.00 90.12 100 THR A O 1
ATOM 725 N N . GLY A 1 101 ? -5.416 -3.029 3.286 1.00 85.94 101 GLY A N 1
ATOM 726 C CA . GLY A 1 101 ? -6.276 -1.994 3.884 1.00 85.94 101 GLY A CA 1
ATOM 727 C C . GLY A 1 101 ? -7.008 -1.112 2.856 1.00 85.94 101 GLY A C 1
ATOM 728 O O . GLY A 1 101 ? -7.969 -0.424 3.206 1.00 85.94 101 GLY A O 1
ATOM 729 N N . GLY A 1 102 ? -6.578 -1.162 1.589 1.00 88.50 102 GLY A N 1
ATOM 730 C CA . GLY A 1 102 ? -7.243 -0.552 0.436 1.00 88.50 102 GLY A CA 1
ATOM 731 C C . GLY A 1 102 ? -8.217 -1.481 -0.305 1.00 88.50 102 GLY A C 1
ATOM 732 O O . GLY A 1 102 ? -8.882 -1.025 -1.227 1.00 88.50 102 GLY A O 1
ATOM 733 N N . GLY A 1 103 ? -8.303 -2.760 0.076 1.00 88.31 103 GLY A N 1
ATOM 734 C CA . GLY A 1 103 ? -9.208 -3.760 -0.502 1.00 88.31 103 GLY A CA 1
ATOM 735 C C . GLY A 1 103 ? -8.620 -4.621 -1.627 1.00 88.31 103 GLY A C 1
ATOM 736 O O . GLY A 1 103 ? -9.312 -5.500 -2.134 1.00 88.31 103 GLY A O 1
ATOM 737 N N . SER A 1 104 ? -7.360 -4.416 -2.023 1.00 91.38 104 SER A N 1
ATOM 738 C CA . SER A 1 104 ? -6.716 -5.236 -3.061 1.00 91.38 104 SER A CA 1
ATOM 739 C C . SER A 1 104 ? -6.431 -6.652 -2.558 1.00 91.38 104 SER A C 1
ATOM 741 O O . SER A 1 104 ? -6.019 -6.825 -1.411 1.00 91.38 104 SER A O 1
ATOM 743 N N . LEU A 1 105 ? -6.571 -7.652 -3.431 1.00 93.62 105 LEU A N 1
ATOM 744 C CA . LEU A 1 105 ? -6.106 -9.013 -3.161 1.00 93.62 105 LEU A CA 1
ATOM 745 C C . LEU A 1 105 ? -4.611 -9.125 -3.461 1.00 93.62 105 LEU A C 1
ATOM 747 O O . LEU A 1 105 ? -4.166 -8.758 -4.547 1.00 93.62 105 LEU A O 1
ATOM 751 N N . LEU A 1 106 ? -3.857 -9.652 -2.502 1.00 91.62 106 LEU A N 1
ATOM 752 C CA . LEU A 1 106 ? -2.425 -9.886 -2.606 1.00 91.62 106 LEU A CA 1
ATOM 753 C C . LEU A 1 106 ? -2.154 -11.392 -2.492 1.00 91.62 106 LEU A C 1
ATOM 755 O O . LEU A 1 106 ? -2.411 -11.949 -1.421 1.00 91.62 106 LEU A O 1
ATOM 759 N N . PRO A 1 107 ? -1.666 -12.065 -3.551 1.00 94.44 107 PRO A N 1
ATOM 760 C CA . PRO A 1 107 ? -1.337 -13.488 -3.498 1.00 94.44 107 PRO A CA 1
ATOM 761 C C . PRO A 1 107 ? -0.392 -13.818 -2.341 1.00 94.44 107 PRO A C 1
ATOM 763 O O . PRO A 1 107 ? 0.505 -13.036 -2.024 1.00 94.44 107 PRO A O 1
ATOM 766 N N . MET A 1 108 ? -0.564 -14.988 -1.719 1.00 91.81 108 MET A N 1
ATOM 767 C CA . MET A 1 108 ? 0.204 -15.347 -0.522 1.00 91.81 108 MET A CA 1
ATOM 768 C C . MET A 1 108 ? 1.723 -15.341 -0.755 1.00 91.81 108 MET A C 1
ATOM 770 O O . MET A 1 108 ? 2.468 -14.876 0.103 1.00 91.81 108 MET A O 1
ATOM 774 N N . ALA A 1 109 ? 2.187 -15.765 -1.934 1.00 90.50 109 ALA A N 1
ATOM 775 C CA . ALA A 1 109 ? 3.606 -15.707 -2.293 1.00 90.50 109 ALA A CA 1
ATOM 776 C C . ALA A 1 109 ? 4.158 -14.267 -2.276 1.00 90.50 109 ALA A C 1
ATOM 778 O O . ALA A 1 109 ? 5.243 -14.021 -1.747 1.00 90.50 109 ALA A O 1
ATOM 779 N N . ASP A 1 110 ? 3.391 -13.302 -2.792 1.00 89.62 110 ASP A N 1
ATOM 780 C CA . ASP A 1 110 ? 3.766 -11.888 -2.766 1.00 89.62 110 ASP A CA 1
ATOM 781 C C . ASP A 1 110 ? 3.702 -11.306 -1.360 1.00 89.62 110 ASP A C 1
ATOM 783 O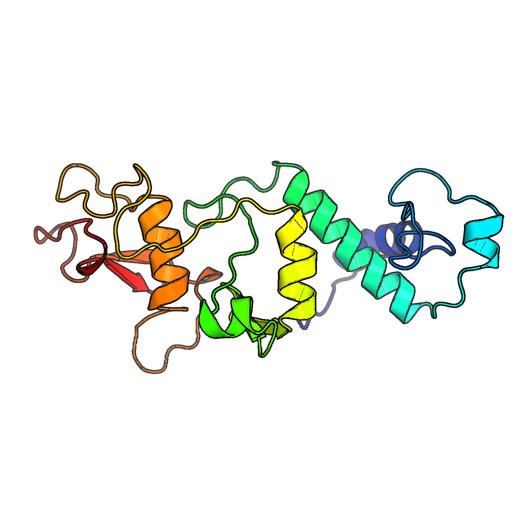 O . ASP A 1 110 ? 4.599 -10.559 -0.973 1.00 89.62 110 ASP A O 1
ATOM 787 N N . LEU A 1 111 ? 2.680 -11.671 -0.581 1.00 87.19 111 LEU A N 1
ATOM 788 C CA . LEU A 1 111 ? 2.568 -11.263 0.815 1.00 87.19 111 LEU A CA 1
ATOM 789 C C . LEU A 1 111 ? 3.777 -11.742 1.622 1.00 87.19 111 LEU A C 1
ATOM 791 O O . LEU A 1 111 ? 4.412 -10.923 2.276 1.00 87.19 111 LEU A O 1
ATOM 795 N N . ILE A 1 112 ? 4.138 -13.024 1.537 1.00 84.44 112 ILE A N 1
ATOM 796 C CA . ILE A 1 112 ? 5.300 -13.591 2.239 1.00 84.44 112 ILE A CA 1
ATOM 797 C C . ILE A 1 112 ? 6.586 -12.865 1.822 1.00 84.44 112 ILE A C 1
ATOM 799 O O . ILE A 1 112 ? 7.365 -12.448 2.679 1.00 84.44 112 ILE A O 1
ATOM 803 N N . ARG A 1 113 ? 6.778 -12.635 0.517 1.00 83.00 113 ARG A N 1
ATOM 804 C CA . ARG A 1 113 ? 7.932 -11.897 -0.017 1.00 83.00 113 ARG A CA 1
ATOM 805 C C . ARG A 1 113 ? 7.976 -10.439 0.446 1.00 83.00 113 ARG A C 1
ATOM 807 O O . ARG A 1 113 ? 9.051 -9.907 0.679 1.00 83.00 113 ARG A O 1
ATOM 814 N N . MET A 1 114 ? 6.833 -9.765 0.554 1.00 80.31 114 MET A N 1
ATOM 815 C CA . MET A 1 114 ? 6.757 -8.396 1.079 1.00 80.31 114 MET A CA 1
ATOM 816 C C . MET A 1 114 ? 6.988 -8.353 2.590 1.00 80.31 114 MET A C 1
ATOM 818 O O . MET A 1 114 ? 7.552 -7.388 3.103 1.00 80.31 114 MET A O 1
ATOM 822 N N . ALA A 1 115 ? 6.549 -9.389 3.300 1.00 75.38 115 ALA A N 1
ATOM 823 C CA . ALA A 1 115 ? 6.577 -9.441 4.747 1.00 75.38 115 ALA A CA 1
ATOM 824 C C . ALA A 1 115 ? 7.993 -9.666 5.307 1.00 75.38 115 ALA A C 1
ATOM 826 O O . ALA A 1 115 ? 8.232 -9.287 6.446 1.00 75.38 115 ALA A O 1
ATOM 827 N N . SER A 1 116 ? 8.954 -10.177 4.523 1.00 70.81 116 SER A N 1
ATOM 828 C CA . SER A 1 116 ? 10.345 -10.405 4.969 1.00 70.81 116 SER A CA 1
ATOM 829 C C . SER A 1 116 ? 11.063 -9.160 5.510 1.00 70.81 116 SER A C 1
ATOM 831 O O . SER A 1 116 ? 12.062 -9.289 6.214 1.00 70.81 116 SER A O 1
ATOM 833 N N . HIS A 1 117 ? 10.563 -7.961 5.197 1.00 64.38 117 HIS A N 1
ATOM 834 C CA . HIS A 1 117 ? 11.097 -6.676 5.660 1.00 64.38 117 HIS A CA 1
ATOM 835 C C . HIS A 1 117 ? 10.061 -5.840 6.435 1.00 64.38 117 HIS A C 1
ATOM 837 O O . HIS A 1 117 ? 10.233 -4.630 6.581 1.00 64.38 117 HIS A O 1
ATOM 843 N N . ALA A 1 118 ? 8.962 -6.449 6.894 1.00 64.62 118 ALA A N 1
ATOM 844 C CA . ALA A 1 118 ? 7.848 -5.743 7.519 1.00 64.62 118 ALA A CA 1
ATOM 845 C C . ALA A 1 118 ? 7.867 -5.830 9.053 1.00 64.62 118 ALA A C 1
ATOM 847 O O . ALA A 1 118 ? 8.302 -6.813 9.649 1.00 64.62 118 ALA A O 1
ATOM 848 N N . HIS A 1 119 ? 7.297 -4.817 9.707 1.00 59.06 119 HIS A N 1
ATOM 849 C CA . HIS A 1 119 ? 6.914 -4.928 11.112 1.00 59.06 119 HIS A CA 1
ATOM 850 C C . HIS A 1 119 ? 5.626 -5.748 11.213 1.00 59.06 119 HIS A C 1
ATOM 852 O O . HIS A 1 119 ? 4.542 -5.277 10.863 1.00 59.06 119 HIS A O 1
ATOM 858 N N . HIS A 1 120 ? 5.753 -6.994 11.663 1.00 57.44 120 HIS A N 1
ATOM 859 C CA . HIS A 1 120 ? 4.618 -7.897 11.786 1.00 57.44 120 HIS A CA 1
ATOM 860 C C . HIS A 1 120 ? 3.795 -7.575 13.032 1.00 57.44 120 HIS A C 1
ATOM 862 O O . HIS A 1 120 ? 4.275 -7.689 14.159 1.00 57.44 120 HIS A O 1
ATOM 868 N N . TYR A 1 121 ? 2.526 -7.244 12.819 1.00 58.25 121 TYR A N 1
ATOM 869 C CA . TYR A 1 121 ? 1.523 -7.207 13.874 1.00 58.25 121 TYR A CA 1
ATOM 870 C C . TYR A 1 121 ? 0.634 -8.427 13.706 1.00 58.25 121 TYR A C 1
ATOM 872 O O . TYR A 1 121 ? -0.195 -8.488 12.798 1.00 58.25 121 TYR A O 1
ATOM 880 N N . LEU A 1 122 ? 0.822 -9.419 14.571 1.00 54.94 122 LEU A N 1
ATOM 881 C CA . LEU A 1 122 ? -0.148 -10.490 14.698 1.00 54.94 122 LEU A CA 1
ATOM 882 C C . LEU A 1 122 ? -1.297 -9.948 15.553 1.00 54.94 122 LEU A C 1
ATOM 884 O O . LEU A 1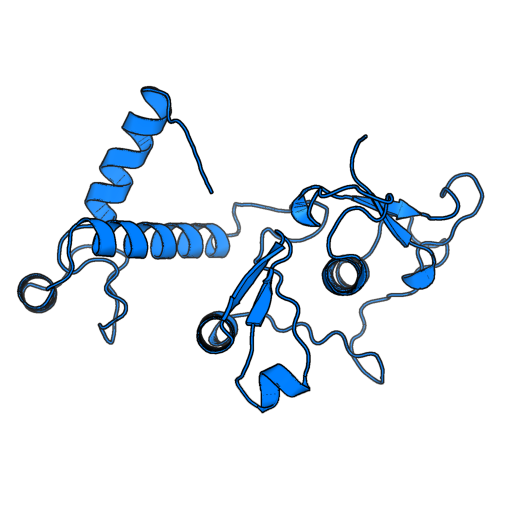 122 ? -1.096 -9.578 16.709 1.00 54.94 122 LEU A O 1
ATOM 888 N N . ALA A 1 123 ? -2.492 -9.872 14.971 1.00 57.28 123 ALA A N 1
ATOM 889 C CA . ALA A 1 123 ? -3.728 -9.632 15.704 1.00 57.28 123 ALA A CA 1
ATOM 890 C C . ALA A 1 123 ? -4.008 -10.855 16.588 1.00 57.28 123 ALA A C 1
ATOM 892 O O . ALA A 1 123 ? -4.722 -11.781 16.206 1.00 57.28 123 ALA A O 1
ATOM 893 N N . VAL A 1 124 ? -3.345 -10.901 17.739 1.00 49.97 124 VAL A N 1
ATOM 894 C CA . VAL A 1 124 ? -3.439 -12.012 18.672 1.00 49.97 124 VAL A CA 1
ATOM 895 C C . VAL A 1 124 ? -4.664 -11.811 19.558 1.00 49.97 124 VAL A C 1
ATOM 897 O O . VAL A 1 124 ? -4.715 -10.884 20.360 1.00 49.97 124 VAL A O 1
ATOM 900 N N . PHE A 1 125 ? -5.642 -12.707 19.436 1.00 52.59 125 PHE A N 1
ATOM 901 C CA . PHE A 1 125 ? -6.832 -12.722 20.292 1.00 52.59 125 PHE A CA 1
ATOM 902 C C . PHE A 1 125 ? -6.588 -13.393 21.660 1.00 52.59 125 PHE A C 1
ATOM 904 O O . PHE A 1 125 ? -7.421 -13.249 22.550 1.00 52.59 125 PHE A O 1
ATOM 911 N N . ASP A 1 126 ? -5.446 -14.070 21.858 1.00 34.88 126 ASP A N 1
ATOM 912 C CA . ASP A 1 126 ? -5.026 -14.624 23.156 1.00 34.88 126 ASP A CA 1
ATOM 913 C C . ASP A 1 126 ? -3.510 -14.449 23.428 1.00 34.88 126 ASP A C 1
ATOM 915 O O . ASP A 1 126 ? -2.656 -14.935 22.684 1.00 34.88 126 ASP A O 1
ATOM 919 N N . LYS A 1 127 ? -3.187 -13.779 24.544 1.00 44.59 127 LYS A N 1
ATOM 920 C CA . LYS A 1 127 ? -1.858 -13.643 25.182 1.00 44.59 127 LYS A CA 1
ATOM 921 C C . LYS A 1 127 ? -0.763 -12.693 24.648 1.00 44.59 127 LYS A C 1
ATOM 923 O O . LYS A 1 127 ? 0.346 -12.868 25.127 1.00 44.59 127 LYS A O 1
ATOM 928 N N . HIS A 1 128 ? -0.933 -11.678 23.776 1.00 48.00 128 HIS A N 1
ATOM 929 C CA . HIS A 1 128 ? 0.247 -10.828 23.423 1.00 48.00 128 HIS A CA 1
ATOM 930 C C . HIS A 1 128 ? 0.030 -9.345 23.023 1.00 48.00 128 HIS A C 1
ATOM 932 O O . HIS A 1 128 ? -0.908 -8.990 22.319 1.00 48.00 128 HIS A O 1
ATOM 938 N N . THR A 1 129 ? 1.062 -8.550 23.372 1.00 53.38 129 THR A N 1
ATOM 939 C CA . THR A 1 129 ? 1.407 -7.115 23.163 1.00 53.38 129 THR A CA 1
ATOM 940 C C . THR A 1 129 ? 0.717 -6.058 24.044 1.00 53.38 129 THR A C 1
ATOM 942 O O . THR A 1 129 ? -0.498 -6.026 24.182 1.00 53.38 129 THR A O 1
ATOM 945 N N . ASN A 1 130 ? 1.529 -5.153 24.623 1.00 52.44 130 ASN A N 1
ATOM 946 C CA . ASN A 1 130 ? 1.145 -4.007 25.476 1.00 52.44 130 ASN A CA 1
ATOM 947 C C . ASN A 1 130 ? 0.404 -2.882 24.714 1.00 52.44 130 ASN A C 1
ATOM 949 O O . ASN A 1 130 ? 0.464 -1.721 25.119 1.00 52.44 130 ASN A O 1
ATOM 953 N N . GLU A 1 131 ? -0.266 -3.186 23.600 1.00 64.56 131 GLU A N 1
ATOM 954 C CA . GLU A 1 131 ? -1.110 -2.206 22.921 1.00 64.56 131 GLU A CA 1
ATOM 955 C C . GLU A 1 131 ? -2.528 -2.276 23.466 1.00 64.56 131 GLU A C 1
ATOM 957 O O . GLU A 1 131 ? -3.247 -3.263 23.304 1.00 64.56 131 GLU A O 1
ATOM 962 N N . ALA A 1 132 ? -2.932 -1.213 24.156 1.00 57.22 132 ALA A N 1
ATOM 963 C CA . ALA A 1 132 ? -4.222 -1.177 24.812 1.00 57.22 132 ALA A CA 1
ATOM 964 C C . ALA A 1 132 ? -5.341 -1.107 23.761 1.00 57.22 132 ALA A C 1
ATOM 966 O O . ALA A 1 132 ? -5.560 -0.085 23.103 1.00 57.22 132 ALA A O 1
ATOM 967 N N . LEU A 1 133 ? -6.057 -2.225 23.621 1.00 74.44 133 LEU A N 1
ATOM 968 C CA . LEU A 1 133 ? -7.278 -2.342 22.820 1.00 74.44 133 LEU A CA 1
ATOM 969 C C . LEU A 1 133 ? -8.528 -1.876 23.577 1.00 74.44 133 LEU A C 1
ATOM 971 O O . LEU A 1 133 ? -9.563 -1.627 22.960 1.00 74.44 133 LEU A O 1
ATOM 975 N N . TYR A 1 134 ? -8.413 -1.711 24.894 1.00 73.00 134 TYR A N 1
ATOM 976 C CA . TYR A 1 134 ? -9.446 -1.188 25.779 1.00 73.00 134 TYR A CA 1
ATOM 977 C C . TYR A 1 134 ? -8.883 0.039 26.494 1.00 73.00 134 TYR A C 1
ATOM 979 O O . TYR A 1 134 ? -8.057 -0.080 27.397 1.00 73.00 134 TYR A O 1
ATOM 987 N N . LEU A 1 135 ? -9.281 1.230 26.046 1.00 66.88 135 LEU A N 1
ATOM 988 C CA . LEU A 1 135 ? -8.849 2.506 26.630 1.00 66.88 135 LEU A CA 1
ATOM 989 C C . LEU A 1 135 ? -9.944 3.131 27.507 1.00 66.88 135 LEU A C 1
ATOM 991 O O . LEU A 1 135 ? -9.691 4.117 28.211 1.00 66.88 135 LEU A O 1
ATOM 995 N N . GLY A 1 136 ? -11.167 2.591 27.465 1.00 73.75 136 GLY A N 1
ATOM 996 C CA . GLY A 1 136 ? -12.319 3.131 28.172 1.00 73.75 136 GLY A CA 1
ATOM 997 C C . GLY A 1 136 ? -12.528 4.608 27.832 1.00 73.75 136 GLY A C 1
ATOM 998 O O . GLY A 1 136 ? -12.654 4.996 26.670 1.00 73.75 136 GLY A O 1
ATOM 999 N N . ARG A 1 137 ? -12.517 5.455 28.866 1.00 83.12 137 ARG A N 1
ATOM 1000 C CA . ARG A 1 137 ? -12.648 6.919 28.756 1.00 83.12 137 ARG A CA 1
ATOM 1001 C C . ARG A 1 137 ? -11.335 7.687 28.935 1.00 83.12 137 ARG A C 1
ATOM 1003 O O . ARG A 1 137 ? -11.347 8.913 28.887 1.00 83.12 137 ARG A O 1
ATOM 1010 N N . THR A 1 138 ? -10.209 6.998 29.117 1.00 65.69 138 THR A N 1
ATOM 1011 C CA . THR A 1 138 ? -8.908 7.649 29.372 1.00 65.69 138 THR A CA 1
ATOM 1012 C C . THR A 1 138 ? -8.358 8.380 28.147 1.00 65.69 138 THR A C 1
ATOM 1014 O O . THR A 1 138 ? -7.648 9.374 28.281 1.00 65.69 138 THR A O 1
ATOM 1017 N N . LYS A 1 139 ? -8.715 7.921 26.942 1.00 80.00 139 LYS A N 1
ATOM 1018 C CA . LYS A 1 139 ? -8.348 8.545 25.668 1.00 80.00 139 LYS A CA 1
ATOM 1019 C C . LYS A 1 139 ? -9.535 8.542 24.716 1.00 80.00 139 LYS A C 1
ATOM 1021 O O . LYS A 1 139 ? -10.218 7.533 24.559 1.00 80.00 139 LYS A O 1
ATOM 1026 N N . ARG A 1 140 ? -9.754 9.673 24.040 1.00 84.88 140 ARG A N 1
ATOM 1027 C CA . ARG A 1 140 ? -10.781 9.802 22.993 1.00 84.88 140 ARG A CA 1
ATOM 1028 C C . ARG A 1 140 ? -10.359 9.158 21.671 1.00 84.88 140 ARG A C 1
ATOM 1030 O O . ARG A 1 140 ? -11.209 8.676 20.935 1.00 84.88 140 ARG A O 1
ATOM 1037 N N . LEU A 1 141 ? -9.070 9.218 21.337 1.00 90.38 141 LEU A N 1
ATOM 1038 C CA . LEU A 1 141 ? -8.550 8.739 20.057 1.00 90.38 141 LEU A CA 1
ATOM 1039 C C . LEU A 1 141 ? -8.126 7.277 20.167 1.00 90.38 141 LEU A C 1
ATOM 1041 O O . LEU A 1 141 ? -7.479 6.897 21.143 1.00 90.38 141 LEU A O 1
ATOM 1045 N N . ALA A 1 142 ? -8.464 6.495 19.142 1.00 89.31 142 ALA A N 1
ATOM 1046 C CA . ALA A 1 142 ? -8.086 5.093 19.059 1.00 89.31 142 ALA A CA 1
ATOM 1047 C C . ALA A 1 142 ? -6.564 4.914 18.950 1.00 89.31 142 ALA A C 1
ATOM 1049 O O . ALA A 1 142 ? -5.903 5.684 18.235 1.00 89.31 142 ALA A O 1
ATOM 1050 N N . SER A 1 143 ? -6.039 3.891 19.633 1.00 88.06 143 SER A N 1
ATOM 1051 C CA . SER A 1 143 ? -4.630 3.483 19.574 1.00 88.06 143 SER A CA 1
ATOM 1052 C C . SER A 1 143 ? -4.253 2.913 18.204 1.00 88.06 143 SER A C 1
ATOM 1054 O O . SER A 1 143 ? -5.112 2.586 17.379 1.00 88.06 143 SER A O 1
ATOM 1056 N N . VAL A 1 144 ? -2.948 2.772 17.967 1.00 86.06 144 VAL A N 1
ATOM 1057 C CA . VAL A 1 144 ? -2.403 2.099 16.778 1.00 86.06 144 VAL A CA 1
ATOM 1058 C C . VAL A 1 144 ? -2.939 0.669 16.691 1.00 86.06 144 VAL A C 1
ATOM 1060 O O . VAL A 1 144 ? -3.468 0.279 15.650 1.00 86.06 144 VAL A O 1
ATOM 1063 N N . GLY A 1 145 ? -2.904 -0.071 17.808 1.00 83.94 145 GLY A N 1
ATOM 1064 C CA . GLY A 1 145 ? -3.447 -1.428 17.890 1.00 83.94 145 GLY A CA 1
ATOM 1065 C C . GLY A 1 145 ? -4.923 -1.492 17.494 1.00 83.94 145 GLY A C 1
ATOM 1066 O O . GLY A 1 145 ? -5.299 -2.305 16.653 1.00 83.94 145 GLY A O 1
ATOM 1067 N N . GLN A 1 146 ? -5.758 -0.581 18.007 1.00 88.50 146 GLN A N 1
ATOM 1068 C CA . GLN A 1 146 ? -7.179 -0.543 17.648 1.00 88.50 146 GLN A CA 1
ATOM 1069 C C . GLN A 1 146 ? -7.396 -0.282 16.153 1.00 88.50 146 GLN A C 1
ATOM 1071 O O . GLN A 1 146 ? -8.232 -0.932 15.537 1.00 88.50 146 GLN A O 1
ATOM 1076 N N . ARG A 1 147 ? -6.627 0.621 15.535 1.00 90.50 147 ARG A N 1
ATOM 1077 C CA . ARG A 1 147 ? -6.748 0.922 14.096 1.00 90.50 147 ARG A CA 1
ATOM 1078 C C . ARG A 1 147 ? -6.354 -0.266 13.219 1.00 90.50 147 ARG A C 1
ATOM 1080 O O . ARG A 1 147 ? -7.066 -0.570 12.266 1.00 90.50 147 ARG A O 1
ATOM 1087 N N . ILE A 1 148 ? -5.267 -0.963 13.560 1.00 87.56 148 ILE A N 1
ATOM 1088 C CA . ILE A 1 148 ? -4.848 -2.190 12.863 1.00 87.56 148 ILE A CA 1
ATOM 1089 C C . ILE A 1 148 ? -5.945 -3.259 12.973 1.00 87.56 148 ILE A C 1
ATOM 1091 O O . ILE A 1 148 ? -6.319 -3.866 11.969 1.00 87.56 148 ILE A O 1
ATOM 1095 N N . MET A 1 149 ? -6.524 -3.432 14.165 1.00 87.06 149 MET A N 1
ATOM 1096 C CA . MET A 1 149 ? -7.627 -4.372 14.378 1.00 87.06 149 MET A CA 1
ATOM 1097 C C . MET A 1 149 ? -8.867 -4.031 13.545 1.00 87.06 149 MET A C 1
ATOM 1099 O O . MET A 1 149 ? -9.510 -4.934 13.015 1.00 87.06 149 MET A O 1
ATOM 1103 N N . LEU A 1 150 ? -9.189 -2.747 13.373 1.00 91.44 150 LEU A N 1
ATOM 1104 C CA . LEU A 1 150 ? -10.311 -2.315 12.535 1.00 91.44 150 LEU A CA 1
ATOM 1105 C C . LEU A 1 150 ? -10.067 -2.578 11.044 1.00 91.44 150 LEU A C 1
ATOM 1107 O O . LEU A 1 150 ? -10.992 -2.993 10.350 1.00 91.44 150 LEU A O 1
ATOM 1111 N N . HIS A 1 151 ? -8.833 -2.439 10.545 1.00 90.94 151 HIS A N 1
ATOM 1112 C CA . HIS A 1 151 ? -8.507 -2.870 9.178 1.00 90.94 151 HIS A CA 1
ATOM 1113 C C . HIS A 1 151 ? -8.751 -4.368 8.968 1.00 90.94 151 HIS A C 1
ATOM 1115 O O . HIS A 1 151 ? -9.258 -4.751 7.914 1.00 90.94 151 HIS A O 1
ATOM 1121 N N . ALA A 1 152 ? -8.461 -5.193 9.977 1.00 86.62 152 ALA A N 1
ATOM 1122 C CA . ALA A 1 152 ? -8.708 -6.629 9.914 1.00 86.62 152 ALA A CA 1
ATOM 1123 C C . ALA A 1 152 ? -10.199 -6.993 10.029 1.00 86.62 152 ALA A C 1
ATOM 1125 O O . ALA A 1 152 ? -10.688 -7.829 9.262 1.00 86.62 152 ALA A O 1
ATOM 1126 N N . ARG A 1 153 ? -10.915 -6.371 10.978 1.00 90.25 153 ARG A N 1
ATOM 1127 C CA . ARG A 1 153 ? -12.316 -6.678 11.302 1.00 90.25 153 ARG A CA 1
ATOM 1128 C C . ARG A 1 153 ? -13.305 -6.041 10.326 1.00 90.25 153 ARG A C 1
ATOM 1130 O O . ARG A 1 153 ? -14.155 -6.742 9.789 1.00 90.25 153 ARG A O 1
ATOM 1137 N N . ASP A 1 154 ? -13.190 -4.736 10.098 1.00 92.19 154 ASP A N 1
ATOM 1138 C CA . ASP A 1 154 ? -14.202 -3.951 9.382 1.00 92.19 154 ASP A CA 1
ATOM 1139 C C . ASP A 1 154 ? -13.895 -3.858 7.883 1.00 92.19 154 ASP A C 1
ATOM 1141 O O . ASP A 1 154 ? -14.811 -3.733 7.074 1.00 92.19 154 ASP A O 1
ATOM 1145 N N . ARG A 1 155 ? -12.609 -3.916 7.496 1.00 88.88 155 ARG A N 1
ATOM 1146 C CA . ARG A 1 155 ? -12.096 -3.826 6.106 1.00 88.88 155 ARG A CA 1
ATOM 1147 C C . ARG A 1 155 ? -12.477 -2.551 5.327 1.00 88.88 155 ARG A C 1
ATOM 1149 O O . ARG A 1 155 ? -12.000 -2.343 4.214 1.00 88.88 155 ARG A O 1
ATOM 1156 N N . GLY A 1 156 ? -13.281 -1.669 5.909 1.00 93.56 156 GLY A N 1
ATOM 1157 C CA . GLY A 1 156 ? -13.813 -0.462 5.293 1.00 93.56 156 GLY A CA 1
ATOM 1158 C C . GLY A 1 156 ? -14.926 0.145 6.137 1.00 93.56 156 GLY A C 1
ATOM 1159 O O . GLY A 1 156 ? -15.112 -0.222 7.295 1.00 93.56 156 GLY A O 1
ATOM 1160 N N . CYS A 1 157 ? -15.656 1.099 5.566 1.00 95.38 157 CYS A N 1
ATOM 1161 C CA . CYS A 1 157 ? -16.815 1.694 6.224 1.00 95.38 157 CYS A CA 1
ATOM 1162 C C . CYS A 1 157 ? -17.876 0.625 6.539 1.00 95.38 157 CYS A C 1
ATOM 1164 O O . CYS A 1 157 ? -18.311 -0.107 5.656 1.00 95.38 157 CYS A O 1
ATOM 1166 N N . THR A 1 158 ? -18.338 0.582 7.789 1.00 95.44 158 THR A N 1
ATOM 1167 C CA . THR A 1 158 ? -19.322 -0.409 8.265 1.00 95.44 158 THR A CA 1
ATOM 1168 C C . THR A 1 158 ? -20.775 -0.070 7.905 1.00 95.44 158 THR A C 1
ATOM 1170 O O . THR A 1 158 ? -21.677 -0.873 8.148 1.00 95.44 158 THR A O 1
ATOM 1173 N N . LYS A 1 159 ? -21.034 1.102 7.303 1.00 94.12 159 LYS A N 1
ATOM 1174 C CA . LYS A 1 159 ? -22.369 1.475 6.813 1.00 94.12 159 LYS A CA 1
ATOM 1175 C C . LYS A 1 159 ? -22.828 0.460 5.750 1.00 94.12 159 LYS A C 1
ATOM 1177 O O . LYS A 1 159 ? -22.113 0.285 4.762 1.00 94.12 159 LYS A O 1
ATOM 1182 N N . PRO A 1 160 ? -24.022 -0.151 5.883 1.00 93.31 160 PRO A N 1
ATOM 1183 C CA . PRO A 1 160 ? -24.510 -1.129 4.914 1.00 93.31 160 PRO A CA 1
ATOM 1184 C C . PRO A 1 160 ? -24.471 -0.602 3.474 1.00 93.31 160 PRO A C 1
ATOM 1186 O O . PRO A 1 160 ? -24.949 0.499 3.194 1.00 93.31 160 PRO A O 1
ATOM 1189 N N . GLY A 1 161 ? -23.883 -1.388 2.569 1.00 92.38 161 GLY A N 1
ATOM 1190 C CA . GLY A 1 161 ? -23.747 -1.054 1.147 1.00 92.38 161 GLY A CA 1
ATOM 1191 C C . GLY A 1 161 ? -22.654 -0.032 0.808 1.00 92.38 161 GLY A C 1
ATOM 1192 O O . GLY A 1 161 ? -22.469 0.277 -0.365 1.00 92.38 161 GLY A O 1
ATOM 1193 N N . CYS A 1 162 ? -21.918 0.497 1.789 1.00 94.50 162 CYS A N 1
ATOM 1194 C CA . CYS A 1 162 ? -20.785 1.376 1.522 1.00 94.50 162 CYS A CA 1
ATOM 1195 C C . CYS A 1 162 ? -19.559 0.567 1.074 1.00 94.50 162 CYS A C 1
ATOM 1197 O O . CYS A 1 162 ? -19.232 -0.456 1.668 1.00 94.50 162 CYS A O 1
ATOM 1199 N N . THR A 1 163 ? -18.855 1.044 0.047 1.00 92.50 163 THR A N 1
ATOM 1200 C CA . THR A 1 163 ? -17.660 0.386 -0.512 1.00 92.50 163 THR A CA 1
ATOM 1201 C C . THR A 1 163 ? -16.368 1.149 -0.224 1.00 92.50 163 THR A C 1
ATOM 1203 O O . THR A 1 163 ? -15.332 0.848 -0.814 1.00 92.50 163 THR A O 1
ATOM 1206 N N . VAL A 1 164 ? -16.412 2.166 0.646 1.00 94.75 164 VAL A N 1
ATOM 1207 C CA . VAL A 1 164 ? -15.224 2.948 1.005 1.00 94.75 164 VAL A CA 1
ATOM 1208 C C . VAL A 1 164 ? -14.252 2.050 1.785 1.00 94.75 164 VAL A C 1
ATOM 1210 O O . VAL A 1 164 ? -14.631 1.541 2.845 1.00 94.75 164 VAL A O 1
ATOM 1213 N N . PRO A 1 165 ? -13.014 1.848 1.294 1.00 93.44 165 PRO A N 1
ATOM 1214 C CA . PRO A 1 165 ? -12.041 0.974 1.942 1.00 93.44 165 PRO A CA 1
ATOM 1215 C C . PRO A 1 165 ? -11.507 1.593 3.236 1.00 93.44 165 PRO A C 1
ATOM 1217 O O . PRO A 1 165 ? -11.692 2.783 3.491 1.00 93.44 165 PRO A O 1
ATOM 1220 N N . GLY A 1 166 ? -10.790 0.804 4.039 1.00 91.75 166 GLY A N 1
ATOM 1221 C CA . GLY A 1 166 ? -10.260 1.247 5.334 1.00 91.75 166 GLY A CA 1
ATOM 1222 C C . GLY A 1 166 ? -9.410 2.520 5.248 1.00 91.75 166 GLY A C 1
ATOM 1223 O O . GLY A 1 166 ? -9.524 3.390 6.105 1.00 91.75 166 GLY A O 1
ATOM 1224 N N . TYR A 1 167 ? -8.619 2.695 4.182 1.00 91.25 167 TYR A N 1
ATOM 1225 C CA . TYR A 1 167 ? -7.858 3.936 3.970 1.00 91.25 167 TYR A CA 1
ATOM 1226 C C . TYR A 1 167 ? -8.741 5.179 3.747 1.00 91.25 167 TYR A C 1
ATOM 1228 O O . TYR A 1 167 ? -8.284 6.291 3.988 1.00 91.25 167 TYR A O 1
ATOM 1236 N N . GLY A 1 168 ? -10.000 5.022 3.335 1.00 91.81 168 GLY A N 1
ATOM 1237 C CA . GLY A 1 168 ? -10.984 6.105 3.239 1.00 91.81 168 GLY A CA 1
ATOM 1238 C C . GLY A 1 168 ? -11.891 6.244 4.469 1.00 91.81 168 GLY A C 1
ATOM 1239 O O . GLY A 1 168 ? -12.822 7.048 4.447 1.00 91.81 168 GLY A O 1
ATOM 1240 N N . ALA A 1 169 ? -11.657 5.465 5.529 1.00 93.88 169 ALA A N 1
ATOM 1241 C CA . ALA A 1 169 ? -12.474 5.450 6.738 1.00 93.88 169 ALA A CA 1
ATOM 1242 C C . ALA A 1 169 ? -11.702 5.956 7.968 1.00 93.88 169 ALA A C 1
ATOM 1244 O O . ALA A 1 169 ? -10.481 5.838 8.066 1.00 93.88 169 ALA A O 1
ATOM 1245 N N . GLN A 1 170 ? -12.434 6.517 8.928 1.00 93.31 170 GLN A N 1
ATOM 1246 C CA . GLN A 1 170 ? -11.943 6.932 10.239 1.00 93.31 170 GLN A CA 1
ATOM 1247 C C . GLN A 1 170 ? -12.552 6.059 11.337 1.00 93.31 170 GLN A C 1
ATOM 1249 O O . GLN A 1 170 ? -13.541 5.363 11.116 1.00 93.31 170 GLN A O 1
ATOM 1254 N N . VAL A 1 171 ? -11.969 6.099 12.538 1.00 94.75 171 VAL A N 1
ATOM 1255 C CA . VAL A 1 171 ? -12.507 5.390 13.707 1.00 94.75 171 VAL A CA 1
ATOM 1256 C C . VAL A 1 171 ? -13.602 6.223 14.361 1.00 94.75 171 VAL A C 1
ATOM 1258 O O . VAL A 1 171 ? -13.360 7.359 14.767 1.00 94.75 171 VAL A O 1
ATOM 1261 N N . HIS A 1 172 ? -14.785 5.639 14.503 1.00 93.50 172 HIS A N 1
ATOM 1262 C CA . HIS A 1 172 ? -15.948 6.241 15.137 1.00 93.50 172 HIS A CA 1
ATOM 1263 C C . HIS A 1 172 ? -16.417 5.388 16.310 1.00 93.50 172 HIS A C 1
ATOM 1265 O O . HIS A 1 172 ? -16.453 4.164 16.228 1.00 93.50 172 HIS A O 1
ATOM 1271 N N . HIS A 1 173 ? -16.825 6.039 17.397 1.00 93.94 173 HIS A N 1
ATOM 1272 C CA . HIS A 1 173 ? -17.542 5.359 18.470 1.00 93.94 173 HIS A CA 1
ATOM 1273 C C . HIS A 1 173 ? -18.946 4.970 18.005 1.00 93.94 173 HIS A C 1
ATOM 1275 O O . HIS A 1 173 ? -19.663 5.801 17.444 1.00 93.94 173 HIS A O 1
ATOM 1281 N N . THR A 1 174 ? -19.346 3.732 18.285 1.00 91.50 174 THR A N 1
ATOM 1282 C CA . THR A 1 174 ? -20.696 3.211 18.005 1.00 91.50 174 THR A CA 1
ATOM 1283 C C . THR A 1 174 ? -21.759 3.991 18.777 1.00 91.50 174 THR A C 1
ATOM 1285 O O . THR A 1 174 ? -22.733 4.478 18.204 1.00 91.50 174 THR A O 1
ATOM 1288 N N . ASN A 1 175 ? -21.522 4.206 20.071 1.00 88.31 175 ASN A N 1
ATOM 1289 C CA . ASN A 1 175 ? -22.193 5.227 20.857 1.00 88.31 175 ASN A CA 1
ATOM 1290 C C . ASN A 1 175 ? -21.287 6.461 20.909 1.00 88.31 175 ASN A C 1
ATOM 1292 O O . ASN A 1 175 ? -20.166 6.373 21.389 1.00 88.31 175 ASN A O 1
ATOM 1296 N N . GLY A 1 176 ? -21.723 7.612 20.393 1.00 86.00 176 GLY A N 1
ATOM 1297 C CA 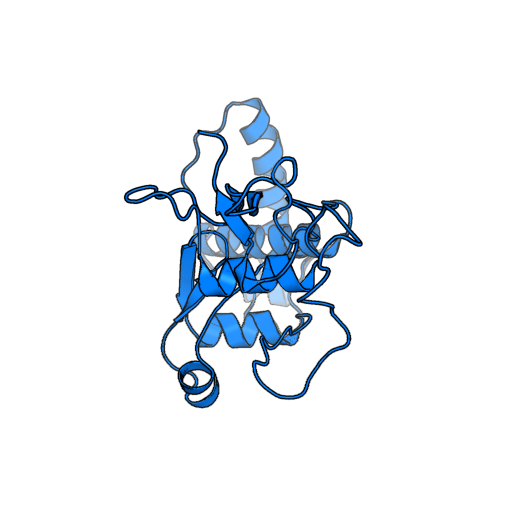. GLY A 1 176 ? -20.842 8.777 20.243 1.00 86.00 176 GLY A CA 1
ATOM 1298 C C . GLY A 1 176 ? -20.082 9.141 21.530 1.00 86.00 176 GLY A C 1
ATOM 1299 O O . GLY A 1 176 ? -20.631 9.066 22.627 1.00 86.00 176 GLY A O 1
ATOM 1300 N N . TRP A 1 177 ? -18.830 9.602 21.418 1.00 86.81 177 TRP A N 1
ATOM 1301 C CA . TRP A 1 177 ? -18.010 9.981 22.584 1.00 86.81 177 TRP A CA 1
ATOM 1302 C C . TRP A 1 177 ? -18.710 10.975 23.528 1.00 86.81 177 TRP A C 1
ATOM 1304 O O . TRP A 1 177 ? -18.577 10.881 24.749 1.00 86.81 177 TRP A O 1
ATOM 1314 N N . ALA A 1 178 ? -19.483 11.917 22.978 1.00 89.19 178 ALA A N 1
ATOM 1315 C CA . ALA A 1 178 ? -20.273 12.874 23.756 1.00 89.19 178 ALA A CA 1
ATOM 1316 C C . AL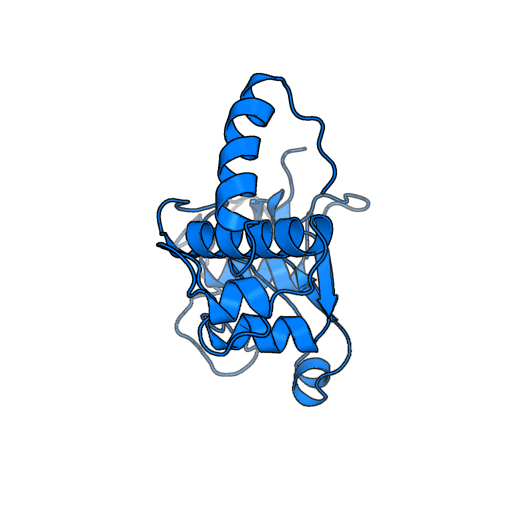A A 1 178 ? -21.423 12.218 24.551 1.00 89.19 178 ALA A C 1
ATOM 1318 O O . ALA A 1 178 ? -21.877 12.776 25.541 1.00 89.19 178 ALA A O 1
ATOM 1319 N N . LYS A 1 179 ? -21.860 11.020 24.147 1.00 89.38 179 LYS A N 1
ATOM 1320 C CA . LYS A 1 179 ? -22.896 10.194 24.786 1.00 89.38 179 LYS A CA 1
ATOM 1321 C C . LYS A 1 179 ? -22.299 9.074 25.649 1.00 89.38 179 LYS A C 1
ATOM 1323 O O . LYS A 1 179 ? -22.911 8.024 25.818 1.00 89.38 179 LYS A O 1
ATOM 1328 N N . ASN A 1 180 ? -21.099 9.301 26.185 1.00 85.62 180 ASN A N 1
ATOM 1329 C CA . ASN A 1 180 ? -20.380 8.370 27.058 1.00 85.62 180 ASN A CA 1
ATOM 1330 C C . ASN A 1 180 ? -19.922 7.049 26.399 1.00 85.62 180 ASN A C 1
ATOM 1332 O O . ASN A 1 180 ? -19.690 6.071 27.101 1.00 85.62 180 ASN A O 1
ATOM 1336 N N . GLY A 1 181 ? -19.751 7.002 25.073 1.00 88.38 181 GLY A N 1
ATOM 1337 C CA . GLY A 1 181 ? -19.142 5.832 24.425 1.00 88.38 181 GLY A CA 1
ATOM 1338 C C . GLY A 1 181 ? -17.680 5.618 24.811 1.00 88.38 181 GLY A C 1
ATOM 1339 O O . GLY A 1 181 ? -16.960 6.589 25.082 1.00 88.38 181 GLY A O 1
ATOM 1340 N N . GLN A 1 182 ? -17.232 4.364 24.826 1.00 86.38 182 GLN A N 1
ATOM 1341 C CA . GLN A 1 182 ? -15.873 4.012 25.227 1.00 86.38 182 GLN A CA 1
ATOM 1342 C C . GLN A 1 182 ? -14.965 3.779 24.024 1.00 86.38 182 GLN A C 1
ATOM 1344 O O . GLN A 1 182 ? -15.372 3.250 22.995 1.00 86.38 182 GLN A O 1
ATOM 1349 N N . THR A 1 183 ? -13.691 4.129 24.166 1.00 89.00 183 THR A N 1
ATOM 1350 C CA . THR A 1 183 ? -12.651 3.803 23.186 1.00 89.00 183 THR A CA 1
ATOM 1351 C C . THR A 1 183 ? -12.138 2.384 23.447 1.00 89.00 183 THR A C 1
ATOM 1353 O O . THR A 1 183 ? -10.966 2.173 23.764 1.00 89.00 183 THR A O 1
ATOM 1356 N N . ASN A 1 184 ? -13.039 1.411 23.357 1.00 86.31 184 ASN A N 1
ATOM 1357 C CA . ASN A 1 184 ? -12.744 -0.019 23.410 1.00 86.31 184 ASN A CA 1
ATOM 1358 C C . ASN A 1 184 ? -12.918 -0.608 22.012 1.00 86.31 184 ASN A C 1
ATOM 1360 O O . ASN A 1 184 ? -13.740 -0.115 21.242 1.00 86.31 184 ASN A O 1
ATOM 1364 N N . ILE A 1 185 ? -12.132 -1.626 21.660 1.00 89.00 185 ILE A N 1
ATOM 1365 C CA . ILE A 1 185 ? -12.103 -2.158 20.292 1.00 89.00 185 ILE A CA 1
ATOM 1366 C C . ILE A 1 185 ? -13.469 -2.683 19.822 1.00 89.00 185 ILE A C 1
ATOM 1368 O O . ILE A 1 185 ? -13.798 -2.568 18.647 1.00 89.00 185 ILE A O 1
ATOM 1372 N N . ASP A 1 186 ? -14.288 -3.206 20.727 1.00 87.88 186 ASP A N 1
ATOM 1373 C CA . ASP A 1 186 ? -15.659 -3.673 20.500 1.00 87.88 186 ASP A CA 1
ATOM 1374 C C . ASP A 1 186 ? -16.708 -2.545 20.449 1.00 87.88 186 ASP A C 1
ATOM 1376 O O . ASP A 1 186 ? -17.810 -2.756 19.950 1.00 87.88 186 ASP A O 1
ATOM 1380 N N . GLU A 1 187 ? -16.358 -1.330 20.879 1.00 89.50 187 GLU A N 1
ATOM 1381 C CA . GLU A 1 187 ? -17.243 -0.155 20.902 1.00 89.50 187 GLU A CA 1
ATOM 1382 C C . GLU A 1 187 ? -16.905 0.902 19.835 1.00 89.50 187 GLU A C 1
ATOM 1384 O O . GLU A 1 187 ? -17.604 1.917 19.712 1.00 89.50 187 GLU A O 1
ATOM 1389 N N . VAL A 1 188 ? -15.869 0.676 19.023 1.00 93.88 188 VAL A N 1
ATOM 1390 C CA . VAL A 1 188 ? -15.482 1.546 17.903 1.00 93.88 188 VAL A CA 1
ATOM 1391 C C . VAL A 1 188 ? -15.517 0.800 16.572 1.00 93.88 188 VAL A C 1
ATOM 1393 O O . VAL A 1 188 ? -15.306 -0.408 16.529 1.00 93.88 188 VAL A O 1
ATOM 1396 N N . VAL A 1 189 ? -15.774 1.518 15.480 1.00 95.25 189 VAL A N 1
ATOM 1397 C CA . VAL A 1 189 ? -15.911 0.985 14.113 1.00 95.25 189 VAL A CA 1
ATOM 1398 C C . VAL A 1 189 ? -15.279 1.919 13.084 1.00 95.25 189 VAL A C 1
ATOM 1400 O O . VAL A 1 189 ? -15.077 3.103 13.358 1.00 95.25 189 VAL A O 1
ATOM 1403 N N . PHE A 1 190 ? -15.012 1.425 11.877 1.00 95.88 190 PHE A N 1
ATOM 1404 C CA . PHE A 1 190 ? -14.720 2.278 10.727 1.00 95.88 190 PHE A CA 1
ATOM 1405 C C . PHE A 1 190 ? -15.981 2.904 10.117 1.00 95.88 190 PHE A C 1
ATOM 1407 O O . PHE A 1 190 ? -16.968 2.220 9.829 1.00 95.88 190 PHE A O 1
ATOM 1414 N N . ALA A 1 191 ? -15.922 4.213 9.861 1.00 94.38 191 ALA A N 1
ATOM 1415 C CA . ALA A 1 191 ? -16.915 4.962 9.094 1.00 94.38 191 ALA A CA 1
ATOM 1416 C C . ALA A 1 191 ? -16.242 6.028 8.211 1.00 94.38 191 ALA A C 1
ATOM 1418 O O . ALA A 1 191 ? -15.217 6.597 8.580 1.00 94.38 191 ALA A O 1
ATOM 1419 N N . CYS A 1 192 ? -16.795 6.283 7.026 1.00 92.56 192 CYS A N 1
ATOM 1420 C CA . CYS A 1 192 ? -16.317 7.330 6.122 1.00 92.56 192 CYS A CA 1
ATOM 1421 C C . CYS A 1 192 ? -17.006 8.675 6.408 1.00 92.56 192 CYS A C 1
ATOM 1423 O O . CYS A 1 192 ? -18.101 8.710 6.974 1.00 92.56 192 CYS A O 1
ATOM 1425 N N . GLY A 1 193 ? -16.381 9.780 5.985 1.00 77.56 193 GLY A N 1
ATOM 1426 C CA . GLY A 1 193 ? -17.081 11.060 5.862 1.00 77.56 193 GLY A CA 1
ATOM 1427 C C . GLY A 1 193 ? -18.166 10.892 4.804 1.00 77.56 193 GLY A C 1
ATOM 1428 O O . GLY A 1 193 ? -17.838 10.608 3.655 1.00 77.56 193 GLY A O 1
ATOM 1429 N N . GLY A 1 194 ? -19.428 10.895 5.235 1.00 55.97 194 GLY A N 1
ATOM 1430 C CA . GLY A 1 194 ? -20.586 10.685 4.363 1.00 55.97 194 GLY A CA 1
ATOM 1431 C C . GLY A 1 194 ? -20.727 11.745 3.286 1.00 55.97 194 GLY A C 1
ATOM 1432 O O . GLY A 1 194 ? -20.253 12.880 3.511 1.00 55.97 194 GLY A O 1
#

Radius of gyration: 20.46 Å; chains: 1; bounding box: 52×42×51 Å

Foldseek 3Di:
DDDDDDPVSCVVVVVLLCVQLQQLALDPVDPDHHPDDDHDPVSNVPRPDDSVVSSVSSVVSVVVCVLPVQPQPDQQQHRPDWQWEDDPVCLVVLAFFIATLQGDTHRSVRVVVVCVPDDDDDPDPDDDDPFDLFPFLVDPAATPSLLSVQCHVVQAAVPPPDPGGSSQWHKAFCQHVVNRGTSHSVRIHTHHPD

Secondary structure (DSSP, 8-state):
------HHHHHHHHHHHHHHTSTTBT-TTSSS-B-SS---HHHHHT----HHHHHHHHHHHHHHHHHHSSTT-EETTEES---EE--HHHHHTT-SEEEETTS-EEEHHHHHHHHTTS------SSS--S--SB-TTS-SSPPHHHHHHHHHHTSB--STT---BGGG-EEEESS-GGGT---BTTTEEEE---